Protein AF-0000000082585103 (afdb_homodimer)

Sequence (314 aa):
MAFLKKIVFGISFFTVITSFTFPCYAYEATIKQPNKIESAQPTENSTEIIYRDVITSLLVPYIQKEINNYYKEYLTESPQLSAYSIDIVSAK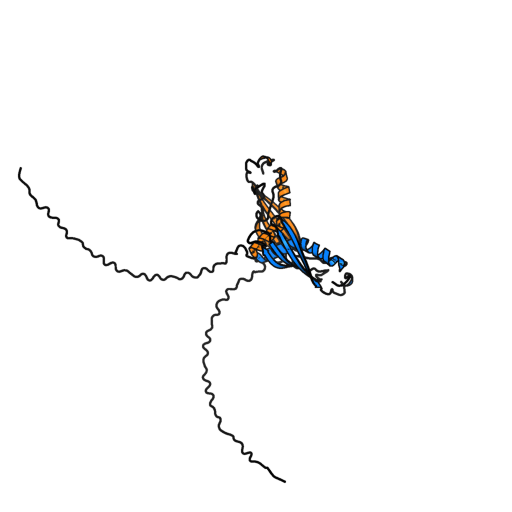RKFKTGYLIELEVIAHPYVGPHNTVGDDRMIIETGGLGSVEIKKFEHIKSYQLPWNWQHIVKKPYMAFLKKIVFGISFFTVITSFTFPCYAYEATIKQPNKIESAQPTENSTEIIYRDVITSLLVPYIQKEINNYYKEYLTESPQLSAYSIDIVSAKRKFKTGYLIELEVIAHPYVGPHNTVGDDRMIIETGGLGSVEIKKFEHIKSYQLPWNWQHIVKKPY

Nearest PDB structures (foldseek):
  6ncl-assembly1_a5  TM=4.916E-01  e=1.673E-01  Paramecium bursaria Chlorella virus 1
  5wjc-assembly1_A  TM=3.738E-01  e=1.578E-01  Schizosaccharomyces pombe 972h-
  8h2i-assembly1_bQ  TM=4.597E-01  e=7.588E-01  Paramecium bursaria Chlorella virus 1
  6s29-assembly1_A  TM=3.592E-01  e=3.361E-01  Schizosaccharomyces pombe
  1tp6-assembly1_A  TM=4.628E-01  e=1.924E+00  Pseudomonas aeruginosa PAO1

Radius of gyration: 39.57 Å; Cα contacts (8 Å, |Δi|>4): 496; chains: 2; bounding box: 90×151×91 Å

InterPro domains:
  IPR024984 Protein of unknown function DUF3888 [PF13027] (51-141)

Solvent-accessible surface area (backbone atoms only — not comparable to full-atom values): 18810 Å² total; per-residue (Å²): 136,91,68,85,81,75,85,70,85,76,80,78,76,82,80,74,75,83,76,78,75,72,78,73,77,72,77,73,71,74,69,70,66,72,77,72,72,70,71,73,67,76,54,92,75,30,68,52,53,46,39,51,46,52,43,32,9,67,41,27,60,63,51,43,54,54,48,37,66,63,38,56,76,28,27,79,58,70,58,44,65,36,21,90,36,45,44,77,74,45,76,42,59,77,47,99,64,80,43,46,31,39,32,35,35,39,36,43,34,18,44,85,98,6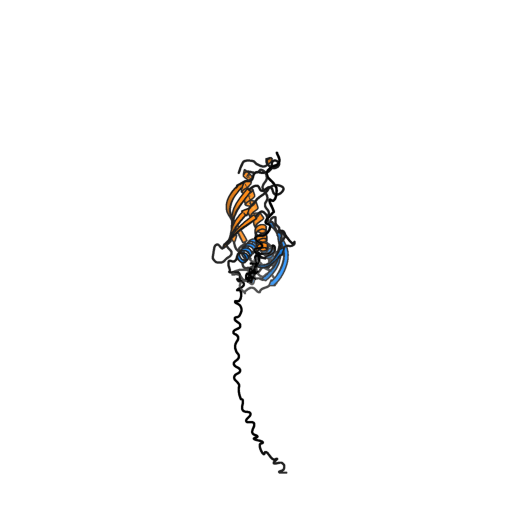6,45,48,44,32,37,34,38,36,34,36,38,37,25,35,74,34,49,75,44,79,77,42,80,41,84,72,44,64,42,84,63,58,80,95,55,47,84,37,54,70,47,91,112,136,87,73,87,84,81,86,76,84,80,86,77,77,74,83,79,77,80,78,80,75,75,80,74,78,72,78,75,75,74,70,73,66,73,77,73,74,68,72,74,68,77,55,93,74,29,68,53,55,47,38,50,48,51,42,32,9,67,41,27,61,64,51,42,53,53,49,36,66,62,40,57,75,28,27,79,57,72,58,44,67,38,20,89,37,46,43,79,75,45,77,42,58,77,47,98,65,80,44,44,29,39,30,34,34,39,35,42,33,17,44,86,97,66,45,48,45,32,38,34,37,35,34,35,38,36,26,34,73,33,50,75,41,76,77,42,79,43,83,72,44,67,42,86,63,56,81,93,54,46,83,37,54,70,47,90,113

Organism: NCBI:txid2716538

pLDDT: mean 80.25, std 28.99, range [23.66, 98.94]

Foldseek 3Di:
DPDDPDDPPDCPDDPPVPPPPPPPPPPPPVPPPPPPPPPPPQDCPHPVNVVLLVVLQVCQVVVQVVQCVVCVQWFQDGFHFHSVQKAWPDKAAPDPDFQFIKTKMWGFTADDPRHTFFIKIWIWTAHPVGDIDTPDIDTDTGDDGDPVRCVGTPDDD/DDDDDDDPDDPPDDDPPPPPPPPPPPPPPPPPPPPPPPPPPQDCDHPVNVVLLVVLQVCQVVVQVVQCVVCVQWFQDGFHFHSVQKAWPDKAAPDPDFQFIKTWMWGFTDDDPRHTFFIKIWIWTAHPVGDIDTPDIDTDTGDDGDPVRCVGTPDDD

Structure (mmCIF, N/CA/C/O backbone):
data_AF-0000000082585103-model_v1
#
loop_
_entity.id
_entity.type
_entity.pdbx_description
1 polymer 'DUF3888 domain-containing protein'
#
loop_
_atom_site.group_PDB
_atom_site.id
_atom_site.type_symbol
_atom_site.label_atom_id
_atom_site.label_alt_id
_atom_site.label_comp_id
_atom_site.label_asym_id
_atom_site.label_entity_id
_atom_site.label_seq_id
_atom_site.pdbx_PDB_ins_code
_atom_site.Cartn_x
_atom_site.Cartn_y
_atom_site.Cartn_z
_atom_site.occupancy
_atom_site.B_iso_or_equiv
_atom_site.auth_seq_id
_atom_site.auth_comp_id
_atom_site.auth_asym_id
_atom_site.auth_atom_id
_atom_site.pdbx_PDB_model_num
ATOM 1 N N . MET A 1 1 ? -62.156 -82 -18.625 1 26.3 1 MET A N 1
ATOM 2 C CA . MET A 1 1 ? -62.719 -81.438 -17.391 1 26.3 1 MET A CA 1
ATOM 3 C C . MET A 1 1 ? -63.031 -80 -17.516 1 26.3 1 MET A C 1
ATOM 5 O O . MET A 1 1 ? -62.156 -79.125 -17.547 1 26.3 1 MET A O 1
ATOM 9 N N . ALA A 1 2 ? -64.125 -79.625 -18.234 1 30.69 2 ALA A N 1
ATOM 10 C CA . ALA A 1 2 ? -64.688 -78.438 -18.922 1 30.69 2 ALA A CA 1
ATOM 11 C C . ALA A 1 2 ? -65.25 -77.438 -17.938 1 30.69 2 ALA A C 1
ATOM 13 O O . ALA A 1 2 ? -66.125 -76.688 -18.266 1 30.69 2 ALA A O 1
ATOM 14 N N . PHE A 1 3 ? -64.562 -77.438 -16.75 1 25.95 3 PHE A N 1
ATOM 15 C CA . PHE A 1 3 ? -65.188 -76.875 -15.562 1 25.95 3 PHE A CA 1
ATOM 16 C C . PHE A 1 3 ? -65.625 -75.438 -15.812 1 25.95 3 PHE A C 1
ATOM 18 O O . PHE A 1 3 ? -66.812 -75.062 -15.594 1 25.95 3 PHE A O 1
ATOM 25 N N . LEU A 1 4 ? -64.938 -74.375 -15.312 1 29.8 4 LEU A N 1
ATOM 26 C CA . LEU A 1 4 ? -65.188 -73.375 -14.32 1 29.8 4 LEU A CA 1
ATOM 27 C C . LEU A 1 4 ? -65.625 -72.062 -15 1 29.8 4 LEU A C 1
ATOM 29 O O . LEU A 1 4 ? -64.75 -71.312 -15.453 1 29.8 4 LEU A O 1
ATOM 33 N N . LYS A 1 5 ? -66.625 -71.938 -15.875 1 25.59 5 LYS A N 1
ATOM 34 C CA . LYS A 1 5 ? -66.938 -70.75 -16.672 1 25.59 5 LYS A CA 1
ATOM 35 C C . LYS A 1 5 ? -67.5 -69.625 -15.812 1 25.59 5 LYS A C 1
ATOM 37 O O . LYS A 1 5 ? -68.688 -69.688 -15.5 1 25.59 5 LYS A O 1
ATOM 42 N N . LYS A 1 6 ? -66.75 -69.375 -14.547 1 28.75 6 LYS A N 1
ATOM 43 C CA . LYS A 1 6 ? -67.375 -68.5 -13.57 1 28.75 6 LYS A CA 1
ATOM 44 C C . LYS A 1 6 ? -67.938 -67.25 -14.234 1 28.75 6 LYS A C 1
ATOM 46 O O . LYS A 1 6 ? -67.438 -66.875 -15.305 1 28.75 6 LYS A O 1
ATOM 51 N N . ILE A 1 7 ? -68.875 -66.625 -13.539 1 29.22 7 ILE A N 1
ATOM 52 C CA . ILE A 1 7 ? -70 -65.625 -13.508 1 29.22 7 ILE A CA 1
ATOM 53 C C . ILE A 1 7 ? -69.438 -64.25 -13.664 1 29.22 7 ILE A C 1
ATOM 55 O O . ILE A 1 7 ? -68.688 -63.75 -12.82 1 29.22 7 ILE A O 1
ATOM 59 N N . VAL A 1 8 ? -69.062 -63.656 -14.844 1 29.53 8 VAL A N 1
ATOM 60 C CA . VAL A 1 8 ? -68.438 -62.406 -15.273 1 29.53 8 VAL A CA 1
ATOM 61 C C . VAL A 1 8 ? -69.312 -61.219 -14.938 1 29.53 8 VAL A C 1
ATOM 63 O O . VAL A 1 8 ? -68.938 -60.062 -15.18 1 29.53 8 VAL A O 1
ATOM 66 N N . PHE A 1 9 ? -70.625 -61.531 -14.367 1 32.56 9 PHE A N 1
ATOM 67 C CA . PHE A 1 9 ? -71.5 -60.375 -14.734 1 32.56 9 PHE A CA 1
ATOM 68 C C . PHE A 1 9 ? -70.938 -59.094 -14.125 1 32.56 9 PHE A C 1
ATOM 70 O O . PHE A 1 9 ? -70.562 -59.062 -12.953 1 32.56 9 PHE A O 1
ATOM 77 N N . GLY A 1 10 ? -70.375 -58.156 -14.922 1 27.33 10 GLY A N 1
ATOM 78 C CA . GLY A 1 10 ? -69.75 -56.844 -14.953 1 27.33 10 GLY A CA 1
ATOM 79 C C . GLY A 1 10 ? -70.562 -55.781 -14.25 1 27.33 10 GLY A C 1
ATOM 80 O O . GLY A 1 10 ? -71.75 -55.625 -14.516 1 27.33 10 GLY A O 1
ATOM 81 N N . ILE A 1 11 ? -70.375 -55.438 -12.922 1 31.84 11 ILE A N 1
ATOM 82 C CA . ILE A 1 11 ? -70.75 -54.5 -11.891 1 31.84 11 ILE A CA 1
ATOM 83 C C . ILE A 1 11 ? -70.688 -53.094 -12.453 1 31.84 11 ILE A C 1
ATOM 85 O O . ILE A 1 11 ? -69.625 -52.531 -12.711 1 31.84 11 ILE A O 1
ATOM 89 N N . SER A 1 12 ? -71.5 -52.625 -13.445 1 31.31 12 SER A N 1
ATOM 90 C CA . SER A 1 12 ? -71.312 -51.312 -14.086 1 31.31 12 SER A CA 1
ATOM 91 C C . SER A 1 12 ? -71.75 -50.188 -13.148 1 31.31 12 SER A C 1
ATOM 93 O O . SER A 1 12 ? -72.625 -49.375 -13.516 1 31.31 12 SER A O 1
ATOM 95 N N . PHE A 1 13 ? -71.75 -50.406 -11.781 1 28.09 13 PHE A N 1
ATOM 96 C CA . PHE A 1 13 ? -72.5 -49.438 -11.016 1 28.09 13 PHE A CA 1
ATOM 97 C C . PHE A 1 13 ? -72.062 -48.031 -11.375 1 28.09 13 PHE A C 1
ATOM 99 O O . PHE A 1 13 ? -70.938 -47.812 -11.852 1 28.09 13 PHE A O 1
ATOM 106 N N . PHE A 1 14 ? -72.938 -46.938 -10.914 1 31.28 14 PHE A N 1
ATOM 107 C CA . PHE A 1 14 ? -73.625 -45.625 -11.055 1 31.28 14 PHE A CA 1
ATOM 108 C C . PHE A 1 14 ? -72.688 -44.5 -10.531 1 31.28 14 PHE A C 1
ATOM 110 O O . PHE A 1 14 ? -73 -43.875 -9.523 1 31.28 14 PHE A O 1
ATOM 117 N N . THR A 1 15 ? -71.375 -44.562 -10.562 1 29.97 15 THR A N 1
ATOM 118 C CA . THR A 1 15 ? -70.688 -43.594 -9.727 1 29.97 15 THR A CA 1
ATOM 119 C C . THR A 1 15 ? -70.875 -42.188 -10.289 1 29.97 15 THR A C 1
ATOM 121 O O . THR A 1 15 ? -70.25 -41.781 -11.266 1 29.97 15 THR A O 1
ATOM 124 N N . VAL A 1 16 ? -72.062 -41.656 -10.641 1 30.53 16 VAL A N 1
ATOM 125 C CA . VAL A 1 16 ? -72.188 -40.312 -11.219 1 30.53 16 VAL A CA 1
ATOM 126 C C . VAL A 1 16 ? -71.75 -39.281 -10.219 1 30.53 16 VAL A C 1
ATOM 128 O O . VAL A 1 16 ? -72.438 -38.969 -9.25 1 30.53 16 VAL A O 1
ATOM 131 N N . ILE A 1 17 ? -70.625 -39.375 -9.5 1 33.94 17 ILE A N 1
ATOM 132 C CA . ILE A 1 17 ? -70.312 -38.375 -8.523 1 33.94 17 ILE A CA 1
ATOM 133 C C . ILE A 1 17 ? -70.125 -37.031 -9.227 1 33.94 17 ILE A C 1
ATOM 135 O O . ILE A 1 17 ? -69.312 -36.875 -10.141 1 33.94 17 ILE A O 1
ATOM 139 N N . THR A 1 18 ? -71.25 -36.188 -9.383 1 27.55 18 THR A N 1
ATOM 140 C CA . THR A 1 18 ? -71.375 -34.812 -9.859 1 27.55 18 THR A CA 1
ATOM 141 C C . THR A 1 18 ? -70.312 -33.906 -9.18 1 27.55 18 THR A C 1
ATOM 143 O O . THR A 1 18 ? -70.188 -33.938 -7.957 1 27.55 18 THR A O 1
ATOM 146 N N . SER A 1 19 ? -69.125 -33.656 -9.781 1 31.59 19 SER A N 1
ATOM 147 C CA . SER A 1 19 ? -68 -32.781 -9.547 1 31.59 19 SER A CA 1
ATOM 148 C C . SER A 1 19 ? -68.438 -31.328 -9.414 1 31.59 19 SER A C 1
ATOM 150 O O . SER A 1 19 ? -68.812 -30.688 -10.398 1 31.59 19 SER A O 1
ATOM 152 N N . PHE A 1 20 ? -69.375 -30.953 -8.5 1 33.34 20 PHE A N 1
ATOM 153 C CA . PHE A 1 20 ? -69.625 -29.516 -8.359 1 33.34 20 PHE A CA 1
ATOM 154 C C . PHE A 1 20 ? -68.312 -28.766 -8.055 1 33.34 20 PHE A C 1
ATOM 156 O O . PHE A 1 20 ? -67.688 -28.984 -7.008 1 33.34 20 PHE A O 1
ATOM 163 N N . THR A 1 21 ? -67.5 -28.453 -9.039 1 33.69 21 THR A N 1
ATOM 164 C CA . THR A 1 21 ? -66.312 -27.625 -8.961 1 33.69 21 THR A CA 1
ATOM 165 C C . THR A 1 21 ? -66.625 -26.203 -8.508 1 33.69 21 THR A C 1
ATOM 167 O O . THR A 1 21 ? -67.375 -25.5 -9.172 1 33.69 21 THR A O 1
ATOM 170 N N . PHE A 1 22 ? -67.062 -26 -7.242 1 37.06 22 PHE A N 1
ATOM 171 C CA . PHE A 1 22 ? -67.125 -24.609 -6.805 1 37.06 22 PHE A CA 1
ATOM 172 C C . PHE A 1 22 ? -65.812 -23.875 -7.078 1 37.06 22 PHE A C 1
ATOM 174 O O . PHE A 1 22 ? -64.75 -24.375 -6.762 1 37.06 22 PHE A O 1
ATOM 181 N N . PRO A 1 23 ? -65.812 -22.984 -8.094 1 37.72 23 PRO A N 1
ATOM 182 C CA . PRO A 1 23 ? -64.625 -22.156 -8.336 1 37.72 23 PRO A CA 1
ATOM 183 C C . PRO A 1 23 ? -64.25 -21.312 -7.117 1 37.72 23 PRO A C 1
ATOM 185 O O . PRO A 1 23 ? -65.125 -20.625 -6.547 1 37.72 23 PRO A O 1
ATOM 188 N N . CYS A 1 24 ? -63.531 -21.859 -6.191 1 35.16 24 CYS A N 1
ATOM 189 C CA . CYS A 1 24 ? -62.938 -21.031 -5.148 1 35.16 24 CYS A CA 1
ATOM 190 C C . CYS A 1 24 ? -62.156 -19.859 -5.754 1 35.16 24 CYS A C 1
ATOM 192 O O . CYS A 1 24 ? -61.281 -20.047 -6.578 1 35.16 24 CYS A O 1
ATOM 194 N N . TYR A 1 25 ? -62.875 -18.781 -5.996 1 32.09 25 TYR A N 1
ATOM 195 C CA . TYR A 1 25 ? -62.188 -17.547 -6.363 1 32.09 25 TYR A CA 1
ATOM 196 C C . TYR A 1 25 ? -61.062 -17.234 -5.387 1 32.09 25 TYR A C 1
ATOM 198 O O . TYR A 1 25 ? -61.312 -17.109 -4.18 1 32.09 25 TYR A O 1
ATOM 206 N N . ALA A 1 26 ? -59.938 -17.891 -5.566 1 32.28 26 ALA A N 1
ATOM 207 C CA . ALA A 1 26 ? -58.688 -17.5 -4.871 1 32.28 26 ALA A CA 1
ATOM 208 C C . ALA A 1 26 ? -58.438 -16 -5 1 32.28 26 ALA A C 1
ATOM 210 O O . ALA A 1 26 ? -58.406 -15.461 -6.109 1 32.28 26 ALA A O 1
ATOM 211 N N . TYR A 1 27 ? -59.062 -15.141 -4.137 1 29.67 27 TYR A N 1
ATOM 212 C CA . TYR A 1 27 ? -58.625 -13.758 -4.016 1 29.67 27 TYR A CA 1
ATOM 213 C C . TYR A 1 27 ? -57.094 -13.695 -3.939 1 29.67 27 TYR A C 1
ATOM 215 O O . TYR A 1 27 ? -56.469 -14.328 -3.07 1 29.67 27 TYR A O 1
ATOM 223 N N . GLU A 1 28 ? -56.375 -13.766 -5.074 1 29.31 28 GLU A N 1
ATOM 224 C CA . GLU A 1 28 ? -54.969 -13.438 -5.105 1 29.31 28 GLU A CA 1
ATOM 225 C C . GLU A 1 28 ? -54.688 -12.102 -4.41 1 29.31 28 GLU A C 1
ATOM 227 O O . GLU A 1 28 ? -55.188 -11.062 -4.84 1 29.31 28 GLU A O 1
ATOM 232 N N . ALA A 1 29 ? -54.688 -12.047 -3.084 1 31.89 29 ALA A N 1
ATOM 233 C CA . ALA A 1 29 ? -54.062 -10.906 -2.439 1 31.89 29 ALA A CA 1
ATOM 234 C C . ALA A 1 29 ? -52.688 -10.641 -3.045 1 31.89 29 ALA A C 1
ATOM 236 O O . ALA A 1 29 ? -51.812 -11.508 -3.027 1 31.89 29 ALA A O 1
ATOM 237 N N . THR A 1 30 ? -52.719 -9.977 -4.156 1 32.31 30 THR A N 1
ATOM 238 C CA . THR A 1 30 ? -51.438 -9.469 -4.629 1 32.31 30 THR A CA 1
ATOM 239 C C . THR A 1 30 ? -50.625 -8.883 -3.473 1 32.31 30 THR A C 1
ATOM 241 O O . THR A 1 30 ? -51.031 -7.891 -2.867 1 32.31 30 THR A O 1
ATOM 244 N N . ILE A 1 31 ? -50.156 -9.789 -2.609 1 30.75 31 ILE A N 1
ATOM 245 C CA . ILE A 1 31 ? -49.156 -9.258 -1.692 1 30.75 31 ILE A CA 1
ATOM 246 C C . ILE A 1 31 ? -48.188 -8.328 -2.445 1 30.75 31 ILE A C 1
ATOM 248 O O . ILE A 1 31 ? -47.531 -8.75 -3.402 1 30.75 31 ILE A O 1
ATOM 252 N N . LYS A 1 32 ? -48.656 -7.098 -2.625 1 32.28 32 LYS A N 1
ATOM 253 C CA . LYS A 1 32 ? -47.625 -6.141 -3.021 1 32.28 32 LYS A CA 1
ATOM 254 C C . LYS A 1 32 ? -46.312 -6.438 -2.322 1 32.28 32 LYS A C 1
ATOM 256 O O . LYS A 1 32 ? -46.25 -6.508 -1.094 1 32.28 32 LYS A O 1
ATOM 261 N N . GLN A 1 33 ? -45.531 -7.359 -2.891 1 32.94 33 GLN A N 1
ATOM 262 C CA . GLN A 1 33 ? -44.156 -7.508 -2.373 1 32.94 33 GLN A CA 1
ATOM 263 C C . GLN A 1 33 ? -43.594 -6.156 -1.947 1 32.94 33 GLN A C 1
ATOM 265 O O . GLN A 1 33 ? -43.781 -5.152 -2.639 1 32.94 33 GLN A O 1
ATOM 270 N N . PRO A 1 34 ? -43.469 -5.949 -0.634 1 33.84 34 PRO A N 1
ATOM 271 C CA . PRO A 1 34 ? -42.781 -4.688 -0.329 1 33.84 34 PRO A CA 1
ATOM 272 C C . PRO A 1 34 ? -41.688 -4.367 -1.318 1 33.84 34 PRO A C 1
ATOM 274 O O . PRO A 1 34 ? -41.125 -5.273 -1.932 1 33.84 34 PRO A O 1
ATOM 277 N N . ASN A 1 35 ? -41.688 -3.201 -1.969 1 36.12 35 ASN A N 1
ATOM 278 C CA . ASN A 1 35 ? -40.531 -2.709 -2.717 1 36.12 35 ASN A CA 1
ATOM 279 C C . ASN A 1 35 ? -39.219 -3.227 -2.133 1 36.12 35 ASN A C 1
ATOM 281 O O . ASN A 1 35 ? -38.969 -3.076 -0.937 1 36.12 35 ASN A O 1
A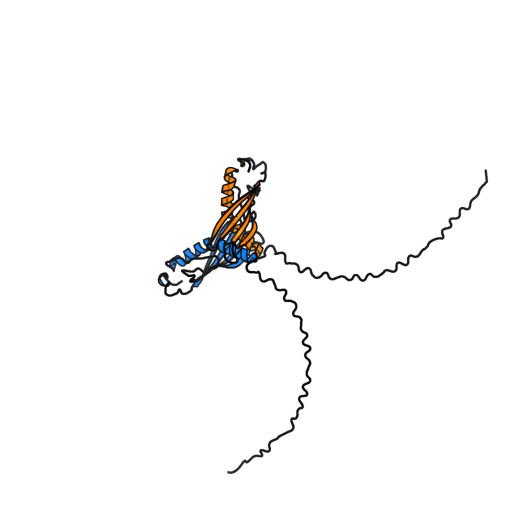TOM 285 N N . LYS A 1 36 ? -38.688 -4.398 -2.645 1 33.84 36 LYS A N 1
ATOM 286 C CA . LYS A 1 36 ? -37.312 -4.723 -2.391 1 33.84 36 LYS A CA 1
ATOM 287 C C . LYS A 1 36 ? -36.469 -3.461 -2.123 1 33.84 36 LYS A C 1
ATOM 289 O O . LYS A 1 36 ? -36.375 -2.586 -2.984 1 33.84 36 LYS A O 1
ATOM 294 N N . ILE A 1 37 ? -36.5 -2.881 -1.066 1 35.47 37 ILE A N 1
ATOM 295 C CA . ILE A 1 37 ? -35.438 -1.958 -0.751 1 35.47 37 ILE A CA 1
ATOM 296 C C . ILE A 1 37 ? -34.156 -2.41 -1.448 1 35.47 37 ILE A C 1
ATOM 298 O O . ILE A 1 37 ? -33.625 -3.48 -1.148 1 35.47 37 ILE A O 1
ATOM 302 N N . GLU A 1 38 ? -33.969 -2.32 -2.791 1 35.72 38 GLU A N 1
ATOM 303 C CA . GLU A 1 38 ? -32.719 -2.482 -3.541 1 35.72 38 GLU A CA 1
ATOM 304 C C . GLU A 1 38 ? -31.5 -2.186 -2.664 1 35.72 38 GLU A C 1
ATOM 306 O O . GLU A 1 38 ? -31.297 -1.044 -2.248 1 35.72 38 GLU A O 1
ATOM 311 N N . SER A 1 39 ? -31.266 -2.965 -1.692 1 38.34 39 SER A N 1
ATOM 312 C CA . SER A 1 39 ? -29.922 -2.811 -1.178 1 38.34 39 SER A CA 1
ATOM 313 C C . SER A 1 39 ? -28.953 -2.389 -2.281 1 38.34 39 SER A C 1
ATOM 315 O O . SER A 1 39 ? -28.844 -3.061 -3.309 1 38.34 39 SER A O 1
ATOM 317 N N . ALA A 1 40 ? -28.734 -1.196 -2.537 1 41.38 40 ALA A N 1
ATOM 318 C CA . ALA A 1 40 ? -27.875 -0.596 -3.555 1 41.38 40 ALA A CA 1
ATOM 319 C C . ALA A 1 40 ? -26.625 -1.442 -3.789 1 41.38 40 ALA A C 1
ATOM 321 O O . ALA A 1 40 ? -25.781 -1.573 -2.898 1 41.38 40 ALA A O 1
ATOM 322 N N . GLN A 1 41 ? -26.672 -2.627 -4.422 1 50.19 41 GLN A N 1
ATOM 323 C CA . GLN A 1 41 ? -25.453 -3.277 -4.875 1 50.19 41 GLN A CA 1
ATOM 324 C C . GLN A 1 41 ? -24.391 -2.248 -5.254 1 50.19 41 GLN A C 1
ATOM 326 O O . GLN A 1 41 ? -24.672 -1.271 -5.945 1 50.19 41 GLN A O 1
ATOM 331 N N . PRO A 1 42 ? -23.344 -2.205 -4.527 1 55.66 42 PRO A N 1
ATOM 332 C CA . PRO A 1 42 ? -22.375 -1.17 -4.871 1 55.66 42 PRO A CA 1
ATOM 333 C C . PRO A 1 42 ? -22.062 -1.123 -6.367 1 55.66 42 PRO A C 1
ATOM 335 O O . PRO A 1 42 ? -21.938 -2.17 -7.008 1 55.66 42 PRO A O 1
ATOM 338 N N . THR A 1 43 ? -22.422 -0.155 -7.152 1 71.94 43 THR A N 1
ATOM 339 C CA . THR A 1 43 ? -22.016 0.144 -8.523 1 71.94 43 THR A CA 1
ATOM 340 C C . THR A 1 43 ? -20.5 0.04 -8.688 1 71.94 43 THR A C 1
ATOM 342 O O . THR A 1 43 ? -19.766 0.092 -7.707 1 71.94 43 THR A O 1
ATOM 345 N N . GLU A 1 44 ? -19.969 -0.446 -9.789 1 75.25 44 GLU A N 1
ATOM 346 C CA . GLU A 1 44 ? -18.562 -0.636 -10.141 1 75.25 44 GLU A CA 1
ATOM 347 C C . GLU A 1 44 ? -17.734 0.568 -9.727 1 75.25 44 GLU A C 1
ATOM 349 O O . GLU A 1 44 ? -16.5 0.462 -9.586 1 75.25 44 GLU A O 1
ATOM 354 N N . ASN A 1 45 ? -18.328 1.549 -9.32 1 85.25 45 ASN A N 1
ATOM 355 C CA . ASN A 1 45 ? -17.531 2.715 -8.953 1 85.25 45 ASN A CA 1
ATOM 356 C C . ASN A 1 45 ? -17.922 3.256 -7.582 1 85.25 45 ASN A C 1
ATOM 358 O O . ASN A 1 45 ? -17.781 4.449 -7.32 1 85.25 45 ASN A O 1
ATOM 362 N N . SER A 1 46 ? -18.422 2.326 -6.773 1 93.12 46 SER A N 1
ATOM 363 C CA . SER A 1 46 ? -18.594 2.711 -5.379 1 93.12 46 SER A CA 1
ATOM 364 C C . SER A 1 46 ? -17.25 2.967 -4.707 1 93.12 46 SER A C 1
ATOM 366 O O . SER A 1 46 ? -16.219 2.482 -5.176 1 93.12 46 SER A O 1
ATOM 368 N N . THR A 1 47 ? -17.203 3.721 -3.664 1 95.56 47 THR A N 1
ATOM 369 C CA . THR A 1 47 ? -15.977 4.043 -2.941 1 95.56 47 THR A CA 1
ATOM 370 C C . THR A 1 47 ? -15.305 2.773 -2.418 1 95.56 47 THR A C 1
ATOM 372 O O . THR A 1 47 ? -14.086 2.627 -2.51 1 95.56 47 THR A O 1
ATOM 375 N N . GLU A 1 48 ? -16.094 1.876 -1.9 1 96.5 48 GLU A N 1
ATOM 376 C CA . GLU A 1 48 ? -15.555 0.63 -1.361 1 96.5 48 GLU A CA 1
ATOM 377 C C . GLU A 1 48 ? -14.828 -0.17 -2.438 1 96.5 48 GLU A C 1
ATOM 379 O O . GLU A 1 48 ? -13.727 -0.682 -2.201 1 96.5 48 GLU A O 1
ATOM 384 N N . ILE A 1 49 ? -15.43 -0.301 -3.592 1 97.25 49 ILE A N 1
ATOM 385 C CA . ILE A 1 49 ? -14.836 -1.064 -4.684 1 97.25 49 ILE A CA 1
ATOM 386 C C . ILE A 1 49 ? -13.57 -0.366 -5.168 1 97.25 49 ILE A C 1
ATOM 388 O O . ILE A 1 49 ? -12.555 -1.019 -5.434 1 97.25 49 ILE A O 1
ATOM 392 N N . ILE A 1 50 ? -13.641 0.93 -5.281 1 98.31 50 ILE A N 1
ATOM 393 C CA . ILE A 1 50 ? -12.461 1.682 -5.688 1 98.31 50 ILE A CA 1
ATOM 394 C C . ILE A 1 50 ? -11.352 1.492 -4.656 1 98.31 50 ILE A C 1
ATOM 396 O O . ILE A 1 50 ? -10.195 1.248 -5.016 1 98.31 50 ILE A O 1
ATOM 400 N N . TYR A 1 51 ? -11.664 1.559 -3.383 1 98.62 51 TYR A N 1
ATOM 401 C CA . TYR A 1 51 ? -10.672 1.358 -2.336 1 98.62 51 TYR A CA 1
ATOM 402 C C . TYR A 1 51 ? -10.086 -0.047 -2.4 1 98.62 51 TYR A C 1
ATOM 404 O O . TYR A 1 51 ? -8.883 -0.233 -2.215 1 98.62 51 TYR A O 1
ATOM 412 N N . ARG A 1 52 ? -10.875 -1.007 -2.641 1 98.62 52 ARG A N 1
ATOM 413 C CA . ARG A 1 52 ? -10.398 -2.375 -2.801 1 98.62 52 ARG A CA 1
ATOM 414 C C . ARG A 1 52 ? -9.367 -2.467 -3.918 1 98.62 52 ARG A C 1
ATOM 416 O O . ARG A 1 52 ? -8.312 -3.092 -3.75 1 98.62 52 ARG A O 1
ATOM 423 N N . ASP A 1 53 ? -9.711 -1.84 -5.012 1 98.81 53 ASP A N 1
ATOM 424 C CA . ASP A 1 53 ? -8.836 -1.909 -6.176 1 98.81 53 ASP A CA 1
ATOM 425 C C . ASP A 1 53 ? -7.535 -1.141 -5.938 1 98.81 53 ASP A C 1
ATOM 427 O O . ASP A 1 53 ? -6.477 -1.527 -6.438 1 98.81 53 ASP A O 1
ATOM 431 N N . VAL A 1 54 ? -7.555 -0.035 -5.184 1 98.94 54 VAL A N 1
ATOM 432 C CA . VAL A 1 54 ? -6.344 0.674 -4.785 1 98.94 54 VAL A CA 1
ATOM 433 C C . VAL A 1 54 ? -5.477 -0.232 -3.912 1 98.94 54 VAL A C 1
ATOM 435 O O . VAL A 1 54 ? -4.266 -0.339 -4.125 1 98.94 54 VAL A O 1
ATOM 438 N N . ILE A 1 55 ? -6.105 -0.945 -2.961 1 98.94 55 ILE A N 1
ATOM 439 C CA . ILE A 1 55 ? -5.371 -1.808 -2.041 1 98.94 55 ILE A CA 1
ATOM 440 C C . ILE A 1 55 ? -4.676 -2.918 -2.822 1 98.94 55 ILE A C 1
ATOM 442 O O . ILE A 1 55 ? -3.482 -3.168 -2.631 1 98.94 55 ILE A O 1
ATOM 446 N N . THR A 1 56 ? -5.395 -3.594 -3.717 1 98.94 56 THR A N 1
ATOM 447 C CA . THR A 1 56 ? -4.777 -4.688 -4.457 1 98.94 56 THR A CA 1
ATOM 448 C C . THR A 1 56 ? -3.629 -4.172 -5.32 1 98.94 56 THR A C 1
ATOM 450 O O . THR A 1 56 ? -2.594 -4.832 -5.445 1 98.94 56 THR A O 1
ATOM 453 N N . SER A 1 57 ? -3.773 -2.971 -5.895 1 98.94 57 SER A N 1
ATOM 454 C CA . SER A 1 57 ? -2.684 -2.379 -6.664 1 98.94 57 SER A CA 1
ATOM 455 C C . SER A 1 57 ? -1.453 -2.15 -5.793 1 98.94 57 SER A C 1
ATOM 457 O O . SER A 1 57 ? -0.333 -2.471 -6.195 1 98.94 57 SER A O 1
ATOM 459 N N . LEU A 1 58 ? -1.689 -1.648 -4.605 1 98.94 58 LEU A N 1
ATOM 460 C CA . LEU A 1 58 ? -0.589 -1.297 -3.715 1 98.94 58 LEU A CA 1
ATOM 461 C C . LEU A 1 58 ? 0.075 -2.549 -3.152 1 98.94 58 LEU A C 1
ATOM 463 O O . LEU A 1 58 ? 1.25 -2.52 -2.779 1 98.94 58 LEU A O 1
ATOM 467 N N . LEU A 1 59 ? -0.608 -3.666 -3.115 1 98.94 59 LEU A N 1
ATOM 468 C CA . LEU A 1 59 ? -0.097 -4.902 -2.529 1 98.94 59 LEU A CA 1
ATOM 469 C C . LEU A 1 59 ? 0.711 -5.691 -3.551 1 98.94 59 LEU A C 1
ATOM 471 O O . LEU A 1 59 ? 1.453 -6.609 -3.188 1 98.94 59 LEU A O 1
ATOM 475 N N . VAL A 1 60 ? 0.627 -5.383 -4.836 1 98.94 60 VAL A N 1
ATOM 476 C CA . VAL A 1 60 ? 1.211 -6.172 -5.918 1 98.94 60 VAL A CA 1
ATOM 477 C C . VAL A 1 60 ? 2.695 -6.398 -5.645 1 98.94 60 VAL A C 1
ATOM 479 O O . VAL A 1 60 ? 3.17 -7.539 -5.676 1 98.94 60 VAL A O 1
ATOM 482 N N . PRO A 1 61 ? 3.457 -5.352 -5.297 1 98.75 61 PRO A N 1
ATOM 483 C CA . PRO A 1 61 ? 4.891 -5.609 -5.152 1 98.75 61 PRO A CA 1
ATOM 484 C C . PRO A 1 61 ? 5.203 -6.539 -3.98 1 98.75 61 PRO A C 1
ATOM 486 O O . PRO A 1 61 ? 6.156 -7.32 -4.043 1 98.75 61 PRO A O 1
ATOM 489 N N . TYR A 1 62 ? 4.469 -6.477 -2.975 1 98.88 62 TYR A N 1
ATOM 490 C CA . TYR A 1 62 ? 4.711 -7.316 -1.805 1 98.88 62 TYR A CA 1
ATOM 491 C C . TYR A 1 62 ? 4.344 -8.766 -2.088 1 98.88 62 TYR A C 1
ATOM 493 O O . TYR A 1 62 ? 5.086 -9.68 -1.727 1 98.88 62 TYR A O 1
ATOM 501 N N . ILE A 1 63 ? 3.275 -8.953 -2.713 1 98.94 63 ILE A N 1
ATOM 502 C CA . ILE A 1 63 ? 2.812 -10.297 -3.021 1 98.94 63 ILE A CA 1
ATOM 503 C C . ILE A 1 63 ? 3.699 -10.914 -4.105 1 98.94 63 ILE A C 1
ATOM 505 O O . ILE A 1 63 ? 4.008 -12.109 -4.055 1 98.94 63 ILE A O 1
ATOM 509 N N . GLN A 1 64 ? 4.086 -10.086 -5.105 1 98.88 64 GLN A N 1
ATOM 510 C CA . GLN A 1 64 ? 4.957 -10.57 -6.172 1 98.88 64 GLN A CA 1
ATOM 511 C C . GLN A 1 64 ? 6.234 -11.188 -5.605 1 98.88 64 GLN A C 1
ATOM 513 O O . GLN A 1 64 ? 6.711 -12.211 -6.098 1 98.88 64 GLN A O 1
ATOM 518 N N . LYS A 1 65 ? 6.809 -10.539 -4.629 1 98.69 65 LYS A N 1
ATOM 519 C CA . LYS A 1 65 ? 8.023 -11.055 -4.008 1 98.69 65 LYS A CA 1
ATOM 520 C C . LYS A 1 65 ? 7.805 -12.461 -3.455 1 98.69 65 LYS A C 1
ATOM 522 O O . LYS A 1 65 ? 8.664 -13.336 -3.611 1 98.69 65 LYS A O 1
ATOM 527 N N . GLU A 1 66 ? 6.68 -12.758 -2.787 1 98.69 66 GLU A N 1
ATOM 528 C CA . GLU A 1 66 ? 6.363 -14.07 -2.234 1 98.69 66 GLU A CA 1
ATOM 529 C C . GLU A 1 66 ? 6.145 -15.102 -3.344 1 98.69 66 GLU A C 1
ATOM 531 O O . GLU A 1 66 ? 6.555 -16.25 -3.217 1 98.69 66 GLU A O 1
ATOM 536 N N . ILE A 1 67 ? 5.508 -14.633 -4.367 1 98.81 67 ILE A N 1
ATOM 537 C CA . ILE A 1 67 ? 5.254 -15.484 -5.52 1 98.81 67 ILE A CA 1
ATOM 538 C C . ILE A 1 67 ? 6.582 -15.922 -6.141 1 98.81 67 ILE A C 1
ATOM 540 O O . ILE A 1 67 ? 6.773 -17.094 -6.449 1 98.81 67 ILE A O 1
ATOM 544 N N . ASN A 1 68 ? 7.422 -15 -6.371 1 98.69 68 ASN A N 1
ATOM 545 C CA . ASN A 1 68 ? 8.742 -15.328 -6.898 1 98.69 68 ASN A CA 1
ATOM 546 C C . ASN A 1 68 ? 9.453 -16.375 -6.035 1 98.69 68 ASN A C 1
ATOM 548 O O . ASN A 1 68 ? 10.008 -17.344 -6.555 1 98.69 68 ASN A O 1
ATOM 552 N N . ASN A 1 69 ? 9.477 -16.125 -4.758 1 98.5 69 ASN A N 1
ATOM 553 C CA . ASN A 1 69 ? 10.18 -16.984 -3.816 1 98.5 69 ASN A CA 1
ATOM 554 C C . ASN A 1 69 ? 9.633 -18.406 -3.855 1 98.5 69 ASN A C 1
ATOM 556 O O . ASN A 1 69 ? 10.391 -19.375 -3.771 1 98.5 69 ASN A O 1
ATOM 560 N N . TYR A 1 70 ? 8.352 -18.562 -3.928 1 98.69 70 TYR A N 1
ATOM 561 C CA . TYR A 1 70 ? 7.727 -19.875 -3.891 1 98.69 70 TYR A CA 1
ATOM 562 C C . TYR A 1 70 ? 7.969 -20.625 -5.191 1 98.69 70 TYR A C 1
ATOM 564 O O . TYR A 1 70 ? 8.391 -21.781 -5.176 1 98.69 70 TYR A O 1
ATOM 572 N N . TYR A 1 71 ? 7.809 -19.969 -6.297 1 98.62 71 TYR A N 1
ATOM 573 C CA . TYR A 1 71 ? 7.703 -20.688 -7.562 1 98.62 71 TYR A CA 1
ATOM 574 C C . TYR A 1 71 ? 9.078 -20.891 -8.188 1 98.62 71 TYR A C 1
ATOM 576 O O . TYR A 1 71 ? 9.227 -21.672 -9.133 1 98.62 71 TYR A O 1
ATOM 584 N N . LYS A 1 72 ? 10.039 -20.203 -7.668 1 98.5 72 LYS A N 1
ATOM 585 C CA . LYS A 1 72 ? 11.375 -20.312 -8.234 1 98.5 72 LYS A CA 1
ATOM 586 C C . LYS A 1 72 ? 11.859 -21.766 -8.242 1 98.5 72 LYS A C 1
ATOM 588 O O . LYS A 1 72 ? 12.672 -22.141 -9.086 1 98.5 72 LYS A O 1
ATOM 593 N N . GLU A 1 73 ? 11.359 -22.578 -7.391 1 97.81 73 GLU A N 1
ATOM 594 C CA . GLU A 1 73 ? 11.758 -23.984 -7.312 1 97.81 73 GLU A CA 1
ATOM 595 C C . GLU A 1 73 ? 10.992 -24.828 -8.328 1 97.81 73 GLU A C 1
ATOM 597 O O . GLU A 1 73 ? 11.422 -25.938 -8.664 1 97.81 73 GLU A O 1
ATOM 602 N N . TYR A 1 74 ? 9.969 -24.312 -8.82 1 98.44 74 TYR A N 1
ATOM 603 C CA . TYR A 1 74 ? 9.039 -25.156 -9.562 1 98.44 74 TYR A CA 1
ATOM 604 C C . TYR A 1 74 ? 8.969 -24.719 -11.023 1 98.44 74 TYR A C 1
ATOM 606 O O . TYR A 1 74 ? 8.609 -25.516 -11.898 1 98.44 74 TYR A O 1
ATOM 614 N N . LEU A 1 75 ? 9.242 -23.438 -11.297 1 98.69 75 LEU A N 1
ATOM 615 C CA . LEU A 1 75 ? 9.164 -22.875 -12.633 1 98.69 75 LEU A CA 1
ATOM 616 C C . LEU A 1 75 ? 10.461 -22.156 -13.008 1 98.69 75 LEU A C 1
ATOM 618 O O . LEU A 1 75 ? 11.109 -21.562 -12.148 1 98.69 75 LEU A O 1
ATOM 622 N N . THR A 1 76 ? 10.844 -22.219 -14.266 1 98.44 76 THR A N 1
ATOM 623 C CA . THR A 1 76 ? 12.055 -21.547 -14.727 1 98.44 76 THR A CA 1
ATOM 624 C C . THR A 1 76 ? 11.789 -20.062 -14.953 1 98.44 76 THR A C 1
ATOM 626 O O . THR A 1 76 ? 12.734 -19.266 -15.039 1 98.44 76 THR A O 1
ATOM 629 N N . GLU A 1 77 ? 10.492 -19.719 -15.117 1 97.81 77 GLU A N 1
ATOM 630 C CA . GLU A 1 77 ? 10.039 -18.328 -15.234 1 97.81 77 GLU A CA 1
ATOM 631 C C . GLU A 1 77 ? 9.117 -17.953 -14.078 1 97.81 77 GLU A C 1
ATOM 633 O O . GLU A 1 77 ? 8.211 -18.703 -13.727 1 97.81 77 GLU A O 1
ATOM 638 N N . SER A 1 78 ? 9.391 -16.828 -13.508 1 98.06 78 SER A N 1
ATOM 639 C CA . SER A 1 78 ? 8.547 -16.375 -12.406 1 98.06 78 SER A CA 1
ATOM 640 C C . SER A 1 78 ? 7.16 -15.984 -12.906 1 98.06 78 SER A C 1
ATOM 642 O O . SER A 1 78 ? 7.035 -15.211 -13.859 1 98.06 78 SER A O 1
ATOM 644 N N . PRO A 1 79 ? 6.125 -16.5 -12.273 1 98.75 79 PRO A N 1
ATOM 645 C CA . PRO A 1 79 ? 4.797 -15.977 -12.617 1 98.75 79 PRO A CA 1
ATOM 646 C C . PRO A 1 79 ? 4.637 -14.5 -12.273 1 98.75 79 PRO A C 1
ATOM 648 O O . PRO A 1 79 ? 5.312 -13.992 -11.375 1 98.75 79 PRO A O 1
ATOM 651 N N . GLN A 1 80 ? 3.736 -13.875 -12.961 1 98.5 80 GLN A N 1
ATOM 652 C CA . GLN A 1 80 ? 3.451 -12.461 -12.734 1 98.5 80 GLN A CA 1
ATOM 653 C C . GLN A 1 80 ? 2.135 -12.281 -11.984 1 98.5 80 GLN A C 1
ATOM 655 O O . GLN A 1 80 ? 1.341 -13.211 -11.875 1 98.5 80 GLN A O 1
ATOM 660 N N . LEU A 1 81 ? 2.07 -11.109 -11.469 1 98.25 81 LEU A N 1
ATOM 661 C CA . LEU A 1 81 ? 0.89 -10.719 -10.703 1 98.25 81 LEU A CA 1
ATOM 662 C C . LEU A 1 81 ? 0.426 -9.32 -11.102 1 98.25 81 LEU A C 1
ATOM 664 O O . LEU A 1 81 ? 1.237 -8.484 -11.5 1 98.25 81 LEU A O 1
ATOM 668 N N . SER A 1 82 ? -0.928 -9.078 -11.062 1 98.56 82 SER A N 1
ATOM 669 C CA . SER A 1 82 ? -1.526 -7.754 -11.133 1 98.56 82 SER A CA 1
ATOM 670 C C . SER A 1 82 ? -2.666 -7.602 -10.133 1 98.56 82 SER A C 1
ATOM 672 O O . SER A 1 82 ? -3.084 -8.578 -9.508 1 98.56 82 SER A O 1
ATOM 674 N N . ALA A 1 83 ? -3.174 -6.441 -9.984 1 98.81 83 ALA A N 1
ATOM 675 C CA . ALA A 1 83 ? -4.25 -6.156 -9.039 1 98.81 83 ALA A CA 1
ATOM 676 C C . ALA A 1 83 ? -5.469 -7.031 -9.312 1 98.81 83 ALA A C 1
ATOM 678 O O . ALA A 1 83 ? -6.129 -7.496 -8.383 1 98.81 83 ALA A O 1
ATOM 679 N N . TYR A 1 84 ? -5.73 -7.254 -10.602 1 97.75 84 TYR A N 1
ATOM 680 C CA . TYR A 1 84 ? -6.938 -7.992 -10.953 1 97.75 84 TYR A CA 1
ATOM 681 C C . TYR A 1 84 ? -6.805 -9.461 -10.57 1 97.75 84 TYR A C 1
ATOM 683 O O . TYR A 1 84 ? -7.805 -10.188 -10.5 1 97.75 84 TYR A O 1
ATOM 691 N N . SER A 1 85 ? -5.594 -9.914 -10.297 1 98.56 85 SER A N 1
ATOM 692 C CA . SER A 1 85 ? -5.355 -11.312 -9.953 1 98.56 85 SER A CA 1
ATOM 693 C C . SER A 1 85 ? -5.293 -11.508 -8.438 1 98.56 85 SER A C 1
ATOM 695 O O . SER A 1 85 ? -4.766 -12.516 -7.957 1 98.56 85 SER A O 1
ATOM 697 N N . ILE A 1 86 ? -5.699 -10.555 -7.688 1 98.94 86 ILE A N 1
ATOM 698 C CA . ILE A 1 86 ? -5.676 -10.609 -6.23 1 98.94 86 ILE A CA 1
ATOM 699 C C . ILE A 1 86 ? -7.094 -10.438 -5.688 1 98.94 86 ILE A C 1
ATOM 701 O O . ILE A 1 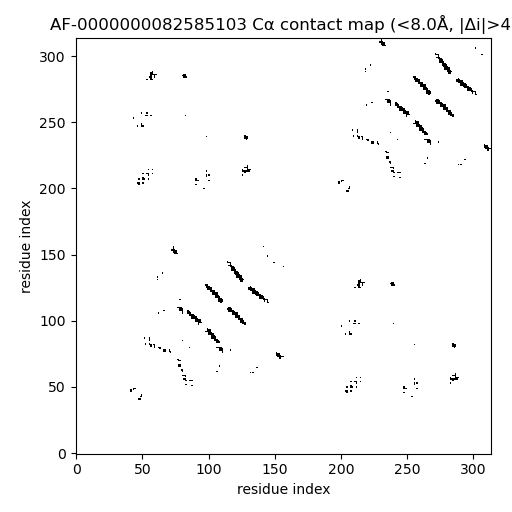86 ? -7.777 -9.461 -6.016 1 98.94 86 ILE A O 1
ATOM 705 N N . ASP A 1 87 ? -7.52 -11.336 -4.887 1 98.81 87 ASP A N 1
ATOM 706 C CA . ASP A 1 87 ? -8.789 -11.234 -4.172 1 98.81 87 ASP A CA 1
ATOM 707 C C . ASP A 1 87 ? -8.562 -10.969 -2.686 1 98.81 87 ASP A C 1
ATOM 709 O O . ASP A 1 87 ? -7.84 -11.711 -2.016 1 98.81 87 ASP A O 1
ATOM 713 N N . ILE A 1 88 ? -9.211 -9.969 -2.189 1 98.88 88 ILE A N 1
ATOM 714 C CA . ILE A 1 88 ? -9.219 -9.766 -0.746 1 98.88 88 ILE A CA 1
ATOM 715 C C . ILE A 1 88 ? -10.367 -10.547 -0.117 1 98.88 88 ILE A C 1
ATOM 717 O O . ILE A 1 88 ? -11.539 -10.25 -0.368 1 98.88 88 ILE A O 1
ATOM 721 N N . VAL A 1 89 ? -10.031 -11.422 0.696 1 98.75 89 VAL A N 1
ATOM 722 C CA . VAL A 1 89 ? -11 -12.305 1.336 1 98.75 89 VAL A CA 1
ATOM 723 C C . VAL A 1 89 ? -11.539 -11.641 2.604 1 98.75 89 VAL A C 1
ATOM 725 O O . VAL A 1 89 ? -12.734 -11.727 2.893 1 98.75 89 VAL A O 1
ATOM 728 N N . SER A 1 90 ? -10.672 -11.039 3.385 1 98.44 90 SER A N 1
ATOM 729 C CA . SER A 1 90 ? -11.07 -10.359 4.613 1 98.44 90 SER A CA 1
ATOM 730 C C . SER A 1 90 ? -10.055 -9.289 5.004 1 98.44 90 SER A C 1
ATOM 732 O O . SER A 1 90 ? -8.898 -9.344 4.578 1 98.44 90 SER A O 1
ATOM 734 N N . ALA A 1 91 ? -10.5 -8.359 5.703 1 98.62 91 ALA A N 1
ATOM 735 C CA . ALA A 1 91 ? -9.711 -7.301 6.328 1 98.62 91 ALA A CA 1
ATOM 736 C C . ALA A 1 91 ? -10.227 -6.984 7.73 1 98.62 91 ALA A C 1
ATOM 738 O O . ALA A 1 91 ? -11.375 -6.57 7.895 1 98.62 91 ALA A O 1
ATOM 739 N N . LYS A 1 92 ? -9.297 -7.121 8.695 1 97.94 92 LYS A N 1
ATOM 740 C CA . LYS A 1 92 ? -9.734 -6.957 10.078 1 97.94 92 LYS A CA 1
ATOM 741 C C . LYS A 1 92 ? -8.672 -6.246 10.914 1 97.94 92 LYS A C 1
ATOM 743 O O . LYS A 1 92 ? -7.477 -6.516 10.766 1 97.94 92 LYS A O 1
ATOM 748 N N . ARG A 1 93 ? -9.164 -5.418 11.742 1 97.88 93 ARG A N 1
ATOM 749 C CA . ARG A 1 93 ? -8.258 -4.816 12.719 1 97.88 93 ARG A CA 1
ATOM 750 C C . ARG A 1 93 ? -7.844 -5.836 13.781 1 97.88 93 ARG A C 1
ATOM 752 O O . ARG A 1 93 ? -8.664 -6.629 14.242 1 97.88 93 ARG A O 1
ATOM 759 N N . LYS A 1 94 ? -6.617 -5.727 14.117 1 97.25 94 LYS A N 1
ATOM 760 C CA . LYS A 1 94 ? -6.145 -6.621 15.164 1 97.25 94 LYS A CA 1
ATOM 761 C C . LYS A 1 94 ? -6.672 -6.191 16.531 1 97.25 94 LYS A C 1
ATOM 763 O O . LYS A 1 94 ? -6.809 -7.016 17.438 1 97.25 94 LYS A O 1
ATOM 768 N N . PHE A 1 95 ? -6.938 -4.941 16.688 1 96 95 PHE A N 1
ATOM 769 C CA . PHE A 1 95 ? -7.504 -4.355 17.891 1 96 95 PHE A CA 1
ATOM 770 C C . PHE A 1 95 ? -8.773 -3.57 17.578 1 96 95 PHE A C 1
ATOM 772 O O . PHE A 1 95 ? -9.164 -3.463 16.406 1 96 95 PHE A O 1
ATOM 779 N N . LYS A 1 96 ? -9.469 -3.078 18.547 1 93.94 96 LYS A N 1
ATOM 780 C CA . LYS A 1 96 ? -10.727 -2.363 18.359 1 93.94 96 LYS A CA 1
ATOM 781 C C . LYS A 1 96 ? -10.547 -1.15 17.453 1 93.94 96 LYS A C 1
ATOM 783 O O . LYS A 1 96 ? -11.438 -0.812 16.672 1 93.94 96 LYS A O 1
ATOM 788 N N . THR A 1 97 ? -9.414 -0.545 17.656 1 94.44 97 THR A N 1
ATOM 789 C CA . THR A 1 97 ? -9.07 0.64 16.875 1 94.44 97 THR A CA 1
ATOM 790 C C . THR A 1 97 ? -7.637 0.553 16.359 1 94.44 97 THR A C 1
ATOM 792 O O . THR A 1 97 ? -6.918 -0.398 16.672 1 94.44 97 THR A O 1
ATOM 795 N N . GLY A 1 98 ? -7.27 1.482 15.531 1 96.5 98 GLY A N 1
ATOM 796 C CA . GLY A 1 98 ? -5.883 1.565 15.102 1 96.5 98 GLY A CA 1
ATOM 797 C C . GLY A 1 98 ? -5.664 1.051 13.695 1 96.5 98 GLY A C 1
ATOM 798 O O . GLY A 1 98 ? -6.625 0.762 12.977 1 96.5 98 GLY A O 1
ATOM 799 N N . TYR A 1 99 ? -4.395 0.953 13.359 1 98 99 TYR A N 1
ATOM 800 C CA . TYR A 1 99 ? -4.051 0.76 11.961 1 98 99 TYR A CA 1
ATOM 801 C C . TYR A 1 99 ? -3.357 -0.581 11.75 1 98 99 TYR A C 1
ATOM 803 O O . TYR A 1 99 ? -2.859 -0.864 10.656 1 98 99 TYR A O 1
ATOM 811 N N . LEU A 1 100 ? -3.266 -1.298 12.867 1 98.62 100 LEU A N 1
ATOM 812 C CA . LEU A 1 100 ? -2.793 -2.666 12.68 1 98.62 100 LEU A CA 1
ATOM 813 C C . LEU A 1 100 ? -3.896 -3.549 12.109 1 98.62 100 LEU A C 1
ATOM 815 O O . LEU A 1 100 ? -4.801 -3.967 12.836 1 98.62 100 LEU A O 1
ATOM 819 N N . ILE A 1 101 ? -3.781 -3.834 10.836 1 98.81 101 ILE A N 1
ATOM 820 C CA . ILE A 1 101 ? -4.863 -4.504 10.125 1 98.81 101 ILE A CA 1
ATOM 821 C C . ILE A 1 101 ? -4.328 -5.754 9.43 1 98.81 101 ILE A C 1
ATOM 823 O O . ILE A 1 101 ? -3.242 -5.734 8.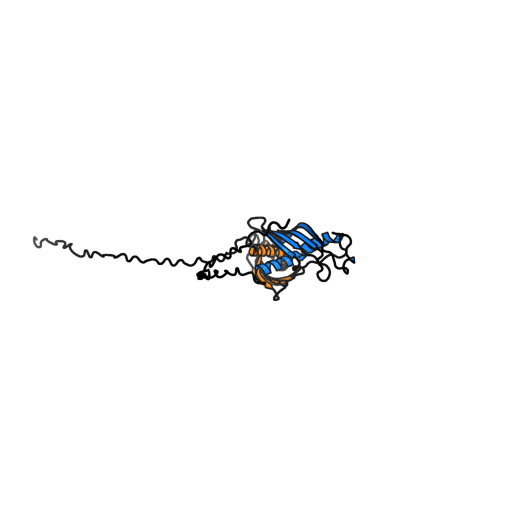852 1 98.81 101 ILE A O 1
ATOM 827 N N . GLU A 1 102 ? -5.035 -6.805 9.57 1 98.88 102 GLU A N 1
ATOM 828 C CA . GLU A 1 102 ? -4.715 -8.078 8.922 1 98.88 102 GLU A CA 1
ATOM 829 C C . GLU A 1 102 ? -5.621 -8.328 7.723 1 98.88 102 GLU A C 1
ATOM 831 O O . GLU A 1 102 ? -6.848 -8.266 7.84 1 98.88 102 GLU A O 1
ATOM 836 N N . LEU A 1 103 ? -4.988 -8.594 6.594 1 98.94 103 LEU A N 1
ATOM 837 C CA . LEU A 1 103 ? -5.695 -8.969 5.371 1 98.94 103 LEU A CA 1
ATOM 838 C C . LEU A 1 103 ? -5.477 -10.438 5.043 1 98.94 103 LEU A C 1
ATOM 840 O O . LEU A 1 103 ? -4.363 -10.953 5.172 1 98.94 103 LEU A O 1
ATOM 844 N N . GLU A 1 104 ? -6.488 -11.07 4.723 1 98.94 104 GLU A N 1
ATOM 845 C CA . GLU A 1 104 ? -6.402 -12.344 4.02 1 98.94 104 GLU A CA 1
ATOM 846 C C . GLU A 1 104 ? -6.641 -12.164 2.521 1 98.94 104 GLU A C 1
ATOM 848 O O . GLU A 1 104 ? -7.656 -11.594 2.115 1 98.94 104 GLU A O 1
ATOM 853 N N . VAL A 1 105 ? -5.703 -12.719 1.702 1 98.94 105 VAL A N 1
ATOM 854 C CA . VAL A 1 105 ? -5.836 -12.555 0.258 1 98.94 105 VAL A CA 1
ATOM 855 C C . VAL A 1 105 ? -5.594 -13.891 -0.437 1 98.94 105 VAL A C 1
ATOM 857 O O . VAL A 1 105 ? -4.922 -14.773 0.108 1 98.94 105 VAL A O 1
ATOM 860 N N . ILE A 1 106 ? -6.184 -14.008 -1.545 1 98.94 106 ILE A N 1
ATOM 861 C CA . ILE A 1 106 ? -5.863 -15.086 -2.473 1 98.94 106 ILE A CA 1
ATOM 862 C C . ILE A 1 106 ? -5.336 -14.508 -3.781 1 98.94 106 ILE A C 1
ATOM 864 O O . ILE A 1 106 ? -6.023 -13.719 -4.438 1 98.94 106 ILE A O 1
ATOM 868 N N . ALA A 1 107 ? -4.117 -14.867 -4.121 1 98.94 107 ALA A N 1
ATOM 869 C CA . ALA A 1 107 ? -3.502 -14.445 -5.379 1 98.94 107 ALA A CA 1
ATOM 870 C C . ALA A 1 107 ? -3.594 -15.547 -6.43 1 98.94 107 ALA A C 1
ATOM 872 O O . ALA A 1 107 ? -3.533 -16.734 -6.102 1 98.94 107 ALA A O 1
ATOM 873 N N . HIS A 1 108 ? -3.742 -15.133 -7.652 1 98.94 108 HIS A N 1
ATOM 874 C CA . HIS A 1 108 ? -3.795 -16.016 -8.812 1 98.94 108 HIS A CA 1
ATOM 875 C C . HIS A 1 108 ? -2.703 -15.68 -9.82 1 98.94 108 HIS A C 1
ATOM 877 O O . HIS A 1 108 ? -2.988 -15.156 -10.898 1 98.94 108 HIS A O 1
ATOM 883 N N . PRO A 1 109 ? -1.426 -15.992 -9.508 1 98.88 109 PRO A N 1
ATOM 884 C CA . PRO A 1 109 ? -0.342 -15.656 -10.43 1 98.88 109 PRO A CA 1
ATOM 885 C C . PRO A 1 109 ? -0.46 -16.375 -11.773 1 98.88 109 PRO A C 1
ATOM 887 O O . PRO A 1 109 ? -1.064 -17.453 -11.844 1 98.88 109 PRO A O 1
ATOM 890 N N . TYR A 1 110 ? 0.161 -15.75 -12.805 1 98.81 110 TYR A N 1
ATOM 891 C CA . TYR A 1 110 ? -0.016 -16.297 -14.148 1 98.81 110 TYR A CA 1
ATOM 892 C C . TYR A 1 110 ? 1.252 -16.125 -14.977 1 98.81 110 TYR A C 1
ATOM 894 O O . TYR A 1 110 ? 2.145 -15.359 -14.609 1 98.81 110 TYR A O 1
ATOM 902 N N . VAL A 1 111 ? 1.356 -16.875 -16.062 1 98.5 111 VAL A N 1
ATOM 903 C CA . VAL A 1 111 ? 2.424 -16.734 -17.047 1 98.5 111 VAL A CA 1
ATOM 904 C C . VAL A 1 111 ? 1.823 -16.469 -18.422 1 98.5 111 VAL A C 1
ATOM 906 O O . VAL A 1 111 ? 0.677 -16.844 -18.688 1 98.5 111 VAL A O 1
ATOM 909 N N . GLY A 1 112 ? 2.518 -15.742 -19.266 1 96.62 112 GLY A N 1
ATOM 910 C CA . GLY A 1 112 ? 2.021 -15.484 -20.609 1 96.62 112 GLY A CA 1
ATOM 911 C C . GLY A 1 112 ? 0.686 -14.766 -20.625 1 96.62 112 GLY A C 1
ATOM 912 O O . GLY A 1 112 ? 0.474 -13.82 -19.859 1 96.62 112 GLY A O 1
ATOM 913 N N . PRO A 1 113 ? -0.234 -15.078 -21.703 1 95.75 113 PRO A N 1
ATOM 914 C CA . PRO A 1 113 ? -1.547 -14.43 -21.781 1 95.75 113 PRO A CA 1
ATOM 915 C C . PRO A 1 113 ? -2.482 -14.867 -20.656 1 95.75 113 PRO A C 1
ATOM 917 O O . PRO A 1 113 ? -3.574 -15.375 -20.922 1 95.75 113 PRO A O 1
ATOM 920 N N . HIS A 1 114 ? -2.037 -14.664 -19.422 1 97.12 114 HIS A N 1
ATOM 921 C CA . HIS A 1 114 ? -2.801 -14.82 -18.188 1 97.12 114 HIS A CA 1
ATOM 922 C C . HIS A 1 114 ? -3.16 -16.281 -17.938 1 97.12 114 HIS A C 1
ATOM 924 O O . HIS A 1 114 ? -4.297 -16.594 -17.578 1 97.12 114 HIS A O 1
ATOM 930 N N . ASN A 1 115 ? -2.166 -17.172 -18.25 1 98.38 115 ASN A N 1
ATOM 931 C CA . ASN A 1 115 ? -2.312 -18.562 -17.812 1 98.38 115 ASN A CA 1
ATOM 932 C C . ASN A 1 115 ? -2.047 -18.703 -16.328 1 98.38 115 ASN A C 1
ATOM 934 O O . ASN A 1 115 ? -0.893 -18.766 -15.898 1 98.38 115 ASN A O 1
ATOM 938 N N . THR A 1 116 ? -3.082 -18.875 -15.531 1 98.75 116 THR A N 1
ATOM 939 C CA . THR A 1 116 ? -2.959 -18.953 -14.078 1 98.75 116 THR A CA 1
ATOM 940 C C . THR A 1 116 ? -2.191 -20.219 -13.672 1 98.75 116 THR A C 1
ATOM 942 O O . THR A 1 116 ? -2.482 -21.312 -14.148 1 98.75 116 THR A O 1
ATOM 945 N N . VAL A 1 117 ? -1.277 -20.016 -12.828 1 98.75 117 VAL A N 1
ATOM 946 C CA . VAL A 1 117 ? -0.438 -21.156 -12.461 1 98.75 117 VAL A CA 1
ATOM 947 C C . VAL A 1 117 ? -0.951 -21.781 -11.164 1 98.75 117 VAL A C 1
ATOM 949 O O . VAL A 1 117 ? -0.724 -22.969 -10.906 1 98.75 117 VAL A O 1
ATOM 952 N N . GLY A 1 118 ? -1.626 -21 -10.336 1 98.81 118 GLY A N 1
ATOM 953 C CA . GLY A 1 118 ? -2.107 -21.516 -9.07 1 98.81 118 GLY A CA 1
ATOM 954 C C . GLY A 1 118 ? -2.848 -20.469 -8.242 1 98.81 118 GLY A C 1
ATOM 955 O O . GLY A 1 118 ? -3.027 -19.344 -8.688 1 98.81 118 GLY A O 1
ATOM 956 N N . ASP A 1 119 ? -3.395 -20.922 -7.113 1 98.94 119 ASP A N 1
ATOM 957 C CA . ASP A 1 119 ? -3.98 -20.078 -6.07 1 98.94 119 ASP A CA 1
ATOM 958 C C . ASP A 1 119 ? -3.127 -20.109 -4.805 1 98.94 119 ASP A C 1
ATOM 960 O O . ASP A 1 119 ? -2.816 -21.172 -4.277 1 98.94 119 ASP A O 1
ATOM 964 N N . ASP A 1 120 ? -2.83 -18.984 -4.41 1 98.94 120 ASP A N 1
ATOM 965 C CA . ASP A 1 120 ? -1.962 -18.859 -3.244 1 98.94 120 ASP A CA 1
ATOM 966 C C . ASP A 1 120 ? -2.604 -17.969 -2.176 1 98.94 120 ASP A C 1
ATOM 968 O O . ASP A 1 120 ? -2.984 -16.828 -2.453 1 98.94 120 ASP A O 1
ATOM 972 N N . ARG A 1 121 ? -2.73 -18.422 -1.007 1 98.94 121 ARG A N 1
ATOM 973 C CA . ARG A 1 121 ? -3.311 -17.703 0.12 1 98.94 121 ARG A CA 1
ATOM 974 C C . ARG A 1 121 ? -2.227 -17.016 0.946 1 98.94 121 ARG A C 1
ATOM 976 O O . ARG A 1 121 ? -1.175 -17.594 1.209 1 98.94 121 ARG A O 1
ATOM 983 N N . MET A 1 122 ? -2.475 -15.82 1.393 1 98.94 122 MET A N 1
ATOM 984 C CA . MET A 1 122 ? -1.535 -15.094 2.244 1 98.94 122 MET A CA 1
ATOM 985 C C . MET A 1 122 ? -2.271 -14.336 3.342 1 98.94 122 MET A C 1
ATOM 987 O O . MET A 1 122 ? -3.383 -13.852 3.129 1 98.94 122 MET A O 1
ATOM 991 N N . ILE A 1 123 ? -1.674 -14.211 4.488 1 98.94 123 ILE A N 1
ATOM 992 C CA . ILE A 1 123 ? -2.055 -13.289 5.555 1 98.94 123 ILE A CA 1
ATOM 993 C C . ILE A 1 123 ? -1.07 -12.125 5.609 1 98.94 123 ILE A C 1
ATOM 995 O O . ILE A 1 123 ? 0.13 -12.328 5.812 1 98.94 123 ILE A O 1
ATOM 999 N N . ILE A 1 124 ? -1.577 -10.953 5.387 1 98.94 124 ILE A N 1
ATOM 1000 C CA . ILE A 1 124 ? -0.748 -9.758 5.309 1 98.94 124 ILE A CA 1
ATOM 1001 C C . ILE A 1 124 ? -1.141 -8.781 6.418 1 98.94 124 ILE A C 1
ATOM 1003 O O . ILE A 1 124 ? -2.326 -8.508 6.621 1 98.94 124 ILE A O 1
ATOM 1007 N N . GLU A 1 125 ? -0.188 -8.305 7.137 1 98.94 125 GLU A N 1
ATOM 1008 C CA . GLU A 1 125 ? -0.435 -7.305 8.172 1 98.94 125 GLU A CA 1
ATOM 1009 C C . GLU A 1 125 ? 0.132 -5.945 7.773 1 98.94 125 GLU A C 1
ATOM 1011 O O . GLU A 1 125 ? 1.282 -5.848 7.34 1 98.94 125 GLU A O 1
ATOM 1016 N N . THR A 1 126 ? -0.703 -4.941 7.848 1 98.88 126 THR A N 1
ATOM 1017 C CA . THR A 1 126 ? -0.273 -3.566 7.609 1 98.88 126 THR A CA 1
ATOM 1018 C C . THR A 1 126 ? -0.235 -2.777 8.914 1 98.88 126 THR A C 1
ATOM 1020 O O . THR A 1 126 ? -1.01 -3.053 9.836 1 98.88 126 THR A O 1
ATOM 1023 N N . GLY A 1 127 ? 0.674 -1.793 8.969 1 98.81 127 GLY A N 1
ATOM 1024 C CA . GLY A 1 127 ? 0.803 -0.934 10.133 1 98.81 127 GLY A CA 1
ATOM 1025 C C . GLY A 1 127 ? 0.728 0.543 9.797 1 98.81 127 GLY A C 1
ATOM 1026 O O . GLY A 1 127 ? 1.021 0.945 8.672 1 98.81 127 GLY A O 1
ATOM 1027 N N . GLY A 1 128 ? 0.441 1.315 10.773 1 98.5 128 GLY A N 1
ATOM 1028 C CA . GLY A 1 128 ? 0.173 2.732 10.586 1 98.5 128 GLY A CA 1
ATOM 1029 C C . GLY A 1 128 ? 1.399 3.523 10.172 1 98.5 128 GLY A C 1
ATOM 1030 O O . GLY A 1 128 ? 1.284 4.652 9.688 1 98.5 128 GLY A O 1
ATOM 1031 N N . LEU A 1 129 ? 2.58 2.98 10.391 1 98.31 129 LEU A N 1
ATOM 1032 C CA . LEU A 1 129 ? 3.811 3.676 10.031 1 98.31 129 LEU A CA 1
ATOM 1033 C C . LEU A 1 129 ? 4.312 3.213 8.664 1 98.31 129 LEU A C 1
ATOM 1035 O O . LEU A 1 129 ? 5.426 3.555 8.266 1 98.31 129 LEU A O 1
ATOM 1039 N N . GLY A 1 130 ? 3.49 2.367 8.016 1 98.62 130 GLY A N 1
ATOM 1040 C CA . GLY A 1 130 ? 3.799 1.992 6.645 1 98.62 130 GLY A CA 1
ATOM 1041 C C . GLY A 1 130 ? 4.363 0.588 6.523 1 98.62 130 GLY A C 1
ATOM 1042 O O . GLY A 1 130 ? 4.785 0.175 5.441 1 98.62 130 GLY A O 1
ATOM 1043 N N . SER A 1 131 ? 4.375 -0.123 7.594 1 98.62 131 SER A N 1
ATOM 1044 C CA . SER A 1 131 ? 4.91 -1.48 7.539 1 98.62 131 SER A CA 1
ATOM 1045 C C . SER A 1 131 ? 3.959 -2.418 6.801 1 98.62 131 SER A C 1
ATOM 1047 O O . SER A 1 131 ? 2.738 -2.271 6.895 1 98.62 131 SER A O 1
ATOM 1049 N N . VAL A 1 132 ? 4.469 -3.369 6.055 1 98.88 132 VAL A N 1
ATOM 1050 C CA . VAL A 1 132 ? 3.754 -4.473 5.418 1 98.88 132 VAL A CA 1
ATOM 1051 C C . VAL A 1 132 ? 4.48 -5.785 5.691 1 98.88 132 VAL A C 1
ATOM 1053 O O . VAL A 1 132 ? 5.656 -5.938 5.344 1 98.88 132 VAL A O 1
ATOM 1056 N N . GLU A 1 133 ? 3.822 -6.656 6.359 1 98.81 133 GLU A N 1
ATOM 1057 C CA . GLU A 1 133 ? 4.422 -7.945 6.684 1 98.81 133 GLU A CA 1
ATOM 1058 C C . GLU A 1 133 ? 3.555 -9.094 6.176 1 98.81 133 GLU A C 1
ATOM 1060 O O . GLU A 1 133 ? 2.361 -9.164 6.477 1 98.81 133 GLU A O 1
ATOM 1065 N N . ILE A 1 134 ? 4.098 -9.992 5.387 1 98.81 134 ILE A N 1
ATOM 1066 C CA . ILE A 1 134 ? 3.434 -11.242 5.035 1 98.81 134 ILE A CA 1
ATOM 1067 C C . ILE A 1 134 ? 3.615 -12.258 6.16 1 98.81 134 ILE A C 1
ATOM 1069 O O . ILE A 1 134 ? 4.695 -12.844 6.312 1 98.81 134 ILE A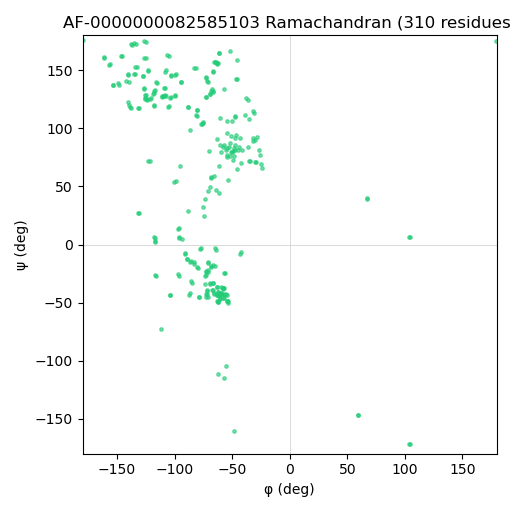 O 1
ATOM 1073 N N . LYS A 1 135 ? 2.559 -12.555 6.816 1 98.81 135 LYS A N 1
ATOM 1074 C CA . LYS A 1 135 ? 2.621 -13.398 8.008 1 98.81 135 LYS A CA 1
ATOM 1075 C C . LYS A 1 135 ? 2.564 -14.875 7.637 1 98.81 135 LYS A C 1
ATOM 1077 O O . LYS A 1 135 ? 3.068 -15.727 8.375 1 98.81 135 LYS A O 1
ATOM 1082 N N . LYS A 1 136 ? 1.91 -15.188 6.629 1 98.75 136 LYS A N 1
ATOM 1083 C CA . LYS A 1 136 ? 1.709 -16.562 6.18 1 98.75 136 LYS A CA 1
ATOM 1084 C C . LYS A 1 136 ? 1.567 -16.625 4.664 1 98.75 136 LYS A C 1
ATOM 1086 O O . LYS A 1 136 ? 0.962 -15.742 4.051 1 98.75 136 LYS A O 1
ATOM 1091 N N . PHE A 1 137 ? 2.146 -17.578 4.055 1 98.81 137 PHE A N 1
ATOM 1092 C CA . PHE A 1 137 ? 1.967 -17.969 2.66 1 98.81 137 PHE A CA 1
ATOM 1093 C C . PHE A 1 137 ? 1.594 -19.438 2.543 1 98.81 137 PHE A C 1
ATOM 1095 O O . PHE A 1 137 ? 2.246 -20.297 3.137 1 98.81 137 PHE A O 1
ATOM 1102 N N . GLU A 1 138 ? 0.565 -19.688 1.829 1 98.81 138 GLU A N 1
ATOM 1103 C CA . GLU A 1 138 ? 0.119 -21.062 1.617 1 98.81 138 GLU A CA 1
ATOM 1104 C C . GLU A 1 138 ? -0.305 -21.281 0.169 1 98.81 138 GLU A C 1
ATOM 1106 O O . GLU A 1 138 ? -1.24 -20.641 -0.316 1 98.81 138 GLU A O 1
ATOM 1111 N N . HIS A 1 139 ? 0.399 -22.188 -0.509 1 98.75 139 HIS A N 1
ATOM 1112 C CA . HIS A 1 139 ? -0.064 -22.625 -1.825 1 98.75 139 HIS A CA 1
ATOM 1113 C C . HIS A 1 139 ? -1.287 -23.516 -1.713 1 98.75 139 HIS A C 1
ATOM 1115 O O . HIS A 1 139 ? -1.239 -24.562 -1.05 1 98.75 139 HIS A O 1
ATOM 1121 N N . ILE A 1 140 ? -2.371 -23.172 -2.432 1 98.75 140 ILE A N 1
ATOM 1122 C CA . ILE A 1 140 ? -3.648 -23.859 -2.246 1 98.75 140 ILE A CA 1
ATOM 1123 C C . ILE A 1 140 ? -3.887 -24.828 -3.4 1 98.75 140 ILE A C 1
ATOM 1125 O O . ILE A 1 140 ? -4.395 -25.938 -3.195 1 98.75 140 ILE A O 1
ATOM 1129 N N . LYS A 1 141 ? -3.605 -24.375 -4.527 1 98.56 141 LYS A N 1
ATOM 1130 C CA . LYS A 1 141 ? -3.967 -25.156 -5.707 1 98.56 141 LYS A CA 1
ATOM 1131 C C . LYS A 1 141 ? -3.043 -24.844 -6.879 1 98.56 141 LYS A C 1
ATOM 1133 O O . LYS A 1 141 ? -2.695 -23.672 -7.102 1 98.56 141 LYS A O 1
ATOM 1138 N N . SER A 1 142 ? -2.604 -25.906 -7.637 1 98.5 142 SER A N 1
ATOM 1139 C CA . SER A 1 142 ? -1.867 -25.75 -8.883 1 98.5 142 SER A CA 1
ATOM 1140 C C . SER A 1 142 ? -2.768 -26 -10.094 1 98.5 142 SER A C 1
ATOM 1142 O O . SER A 1 142 ? -3.646 -26.859 -10.055 1 98.5 142 SER A O 1
ATOM 1144 N N . TYR A 1 143 ? -2.482 -25.25 -11.109 1 98.38 143 TYR A N 1
ATOM 1145 C CA . TYR A 1 143 ? -3.197 -25.453 -12.367 1 98.38 143 TYR A CA 1
ATOM 1146 C C . TYR A 1 143 ? -2.246 -25.922 -13.461 1 98.38 143 TYR A C 1
ATOM 1148 O O . TYR A 1 143 ? -1.125 -25.422 -13.578 1 98.38 143 TYR A O 1
ATOM 1156 N N . GLN A 1 144 ? -2.758 -26.891 -14.25 1 96.94 144 GLN A N 1
ATOM 1157 C CA . GLN A 1 144 ? -1.949 -27.359 -15.375 1 96.94 144 GLN A CA 1
ATOM 1158 C C . GLN A 1 144 ? -1.806 -26.266 -16.438 1 96.94 144 GLN A C 1
ATOM 1160 O O . GLN A 1 144 ? -2.793 -25.656 -16.828 1 96.94 144 GLN A O 1
ATOM 1165 N N . LEU A 1 145 ? -0.565 -26.094 -16.891 1 97.94 145 LEU A N 1
ATOM 1166 C CA . LEU A 1 145 ? -0.294 -25.125 -17.938 1 97.94 145 LEU A CA 1
ATOM 1167 C C . LEU A 1 145 ? -0.582 -25.703 -19.312 1 97.94 145 LEU A C 1
ATOM 1169 O O . LEU A 1 145 ? -0.508 -26.922 -19.5 1 97.94 145 LEU A O 1
ATOM 1173 N N . PRO A 1 146 ? -0.938 -24.797 -20.234 1 97.25 146 PRO A N 1
ATOM 1174 C CA . PRO A 1 146 ? -1.085 -25.297 -21.594 1 97.25 146 PRO A CA 1
ATOM 1175 C C . PRO A 1 146 ? 0.216 -25.875 -22.156 1 97.25 146 PRO A C 1
ATOM 1177 O O . PRO A 1 146 ? 1.291 -25.625 -21.609 1 97.25 146 PRO A O 1
ATOM 1180 N N . TRP A 1 147 ? 0.104 -26.609 -23.234 1 96.94 147 TRP A N 1
ATOM 1181 C CA . TRP A 1 147 ? 1.219 -27.375 -23.781 1 96.94 147 TRP A CA 1
ATOM 1182 C C . TRP A 1 147 ? 2.398 -26.469 -24.109 1 96.94 147 TRP A C 1
ATOM 1184 O O . TRP A 1 147 ? 3.555 -26.844 -23.891 1 96.94 147 TRP A O 1
ATOM 1194 N N . ASN A 1 148 ? 2.16 -25.266 -24.625 1 97.25 148 ASN A N 1
ATOM 1195 C CA . ASN A 1 148 ? 3.215 -24.359 -25.078 1 97.25 148 ASN A CA 1
ATOM 1196 C C . ASN A 1 148 ? 3.912 -23.672 -23.891 1 97.25 148 ASN A C 1
ATOM 1198 O O . ASN A 1 148 ? 4.902 -22.969 -24.078 1 97.25 148 ASN A O 1
ATOM 1202 N N . TRP A 1 149 ? 3.461 -23.906 -22.641 1 97.44 149 TRP A N 1
ATOM 1203 C CA . TRP A 1 149 ? 4.086 -23.344 -21.453 1 97.44 149 TRP A CA 1
ATOM 1204 C C . TRP A 1 149 ? 4.621 -24.453 -20.547 1 97.44 149 TRP A C 1
ATOM 1206 O O . TRP A 1 149 ? 5.113 -24.188 -19.453 1 97.44 149 TRP A O 1
ATOM 1216 N N . GLN A 1 150 ? 4.594 -25.672 -20.953 1 96.94 150 GLN A N 1
ATOM 1217 C CA . GLN A 1 150 ? 5.035 -26.797 -20.141 1 96.94 150 GLN A CA 1
ATOM 1218 C C . GLN A 1 150 ? 6.555 -26.797 -19.984 1 96.94 150 GLN A C 1
ATOM 1220 O O . GLN A 1 150 ? 7.078 -27.328 -19 1 96.94 150 GLN A O 1
ATOM 1225 N N . HIS A 1 151 ? 7.27 -26.172 -20.891 1 97.38 151 HIS A N 1
ATOM 1226 C CA . HIS A 1 151 ? 8.727 -26.156 -20.891 1 97.38 151 HIS A CA 1
ATOM 1227 C C . HIS A 1 151 ? 9.281 -25.422 -19.672 1 97.38 151 HIS A C 1
ATOM 1229 O O . HIS A 1 151 ? 10.445 -25.594 -19.312 1 97.38 151 HIS A O 1
ATOM 1235 N N . ILE A 1 152 ? 8.484 -24.625 -19.031 1 98.31 152 ILE A N 1
ATOM 1236 C CA . ILE A 1 152 ? 9.031 -23.828 -17.938 1 98.31 152 ILE A CA 1
ATOM 1237 C C . ILE A 1 152 ? 8.875 -24.609 -16.625 1 98.31 152 ILE A C 1
ATOM 1239 O O . ILE A 1 152 ? 9.344 -24.156 -15.578 1 98.31 152 ILE A O 1
ATOM 1243 N N . VAL A 1 153 ? 8.188 -25.719 -16.625 1 98.19 153 VAL A N 1
ATOM 1244 C CA . VAL A 1 153 ? 7.918 -26.484 -15.414 1 98.19 153 VAL A CA 1
ATOM 1245 C C . VAL A 1 153 ? 9.141 -27.328 -15.055 1 98.19 153 VAL A C 1
ATOM 1247 O O . VAL A 1 153 ? 9.523 -28.234 -15.812 1 98.19 153 VAL A O 1
ATOM 1250 N N . LYS A 1 154 ? 9.75 -27.047 -13.93 1 97.75 154 LYS A N 1
ATOM 1251 C CA . LYS A 1 154 ? 10.875 -27.828 -13.43 1 97.75 154 LYS A CA 1
ATOM 1252 C C . LYS A 1 154 ? 10.406 -29.125 -12.766 1 97.75 154 LYS A C 1
ATOM 1254 O O . LYS A 1 154 ? 10.977 -30.188 -12.992 1 97.75 154 LYS A O 1
ATOM 1259 N N . LYS A 1 155 ? 9.414 -29.047 -11.953 1 96.19 155 LYS A N 1
ATOM 1260 C CA . LYS A 1 155 ? 8.789 -30.141 -11.211 1 96.19 155 LYS A CA 1
ATOM 1261 C C . LYS A 1 155 ? 7.398 -29.75 -10.727 1 96.19 155 LYS A C 1
ATOM 1263 O O . LYS A 1 155 ? 7.059 -28.562 -10.688 1 96.19 155 LYS A O 1
ATOM 1268 N N . PRO A 1 156 ? 6.617 -30.734 -10.406 1 93.25 156 PRO A N 1
ATOM 1269 C CA . PRO A 1 156 ? 5.254 -30.453 -9.953 1 93.25 156 PRO A CA 1
ATOM 1270 C C . PRO A 1 156 ? 5.223 -29.734 -8.609 1 93.25 156 PRO A C 1
ATOM 1272 O O . PRO A 1 156 ? 6.105 -29.938 -7.77 1 93.25 156 PRO A O 1
ATOM 1275 N N . TYR A 1 157 ? 4.168 -28.906 -8.469 1 90.62 157 TYR A N 1
ATOM 1276 C CA . TYR A 1 157 ? 3.98 -28.156 -7.238 1 90.62 157 TYR A CA 1
ATOM 1277 C C . TYR A 1 157 ? 2.529 -28.219 -6.773 1 90.62 157 TYR A C 1
ATOM 1279 O O . TYR A 1 157 ? 1.631 -28.516 -7.562 1 90.62 157 TYR A O 1
ATOM 1287 N N . MET B 1 1 ? -65.312 71.062 65.625 1 23.66 1 MET B N 1
ATOM 1288 C CA . MET B 1 1 ? -64.5 69.812 65.688 1 23.66 1 MET B CA 1
ATOM 1289 C C . MET B 1 1 ? -65.25 68.625 65.062 1 23.66 1 MET B C 1
ATOM 1291 O O . MET B 1 1 ? -64.625 67.75 64.5 1 23.66 1 MET B O 1
ATOM 1295 N N . ALA B 1 2 ? -66.562 68.375 65.312 1 24.7 2 ALA B N 1
ATOM 1296 C CA . ALA B 1 2 ? -67.062 67 65.562 1 24.7 2 ALA B CA 1
ATOM 1297 C C . ALA B 1 2 ? -67.562 66.375 64.25 1 24.7 2 ALA B C 1
ATOM 1299 O O . ALA B 1 2 ? -68.25 65.312 64.312 1 24.7 2 ALA B O 1
ATOM 1300 N N . PHE B 1 3 ? -67.375 67.125 63.094 1 25.31 3 PHE B N 1
ATOM 1301 C CA . PHE B 1 3 ? -68.312 66.812 62.062 1 25.31 3 PHE B CA 1
ATOM 1302 C C . PHE B 1 3 ? -68.25 65.312 61.719 1 25.31 3 PHE B C 1
ATOM 1304 O O . PHE B 1 3 ? -69.25 64.625 61.719 1 25.31 3 PHE B O 1
ATOM 1311 N N . LEU B 1 4 ? -67.812 65.062 60.469 1 31.41 4 LEU B N 1
ATOM 1312 C CA . LEU B 1 4 ? -68.25 64.312 59.281 1 31.41 4 LEU B CA 1
ATOM 1313 C C . LEU B 1 4 ? -67.812 62.875 59.344 1 31.41 4 LEU B C 1
ATOM 1315 O O . LEU B 1 4 ? -66.625 62.594 59.344 1 31.41 4 LEU B O 1
ATOM 1319 N N . LYS B 1 5 ? -68.75 61.969 59.781 1 26.69 5 LYS B N 1
ATOM 1320 C CA . LYS B 1 5 ? -68.875 60.562 60.094 1 26.69 5 LYS B CA 1
ATOM 1321 C C . LYS B 1 5 ? -68.312 59.688 59 1 26.69 5 LYS B C 1
ATOM 1323 O O . LYS B 1 5 ? -68.125 60.156 57.875 1 26.69 5 LYS B O 1
ATOM 1328 N N . LYS B 1 6 ? -68.688 58.375 58.906 1 25.02 6 LYS B N 1
ATOM 1329 C CA . LYS B 1 6 ? -68.312 57 59.094 1 25.02 6 LYS B CA 1
ATOM 1330 C C . LYS B 1 6 ? -68.188 56.25 57.75 1 25.02 6 LYS B C 1
ATOM 1332 O O . LYS B 1 6 ? -67.188 55.594 57.469 1 25.02 6 LYS B O 1
ATOM 1337 N N . ILE B 1 7 ? -69.375 55.906 57 1 29.58 7 ILE B N 1
ATOM 1338 C CA . ILE B 1 7 ? -69.688 54.469 56.844 1 29.58 7 ILE B CA 1
ATOM 1339 C C . ILE B 1 7 ? -69.125 54 55.5 1 29.58 7 ILE B C 1
ATOM 1341 O O . ILE B 1 7 ? -69.625 54.406 54.438 1 29.58 7 ILE B O 1
ATOM 1345 N N . VAL B 1 8 ? -67.875 53.875 55.094 1 32.34 8 VAL B N 1
ATOM 1346 C CA . VAL B 1 8 ? -67.312 53.562 53.812 1 32.34 8 VAL B CA 1
ATOM 1347 C C . VAL B 1 8 ? -67.5 52.094 53.469 1 32.34 8 VAL B C 1
ATOM 1349 O O . VAL B 1 8 ? -66.812 51.531 52.625 1 32.34 8 VAL B O 1
ATOM 1352 N N . PHE B 1 9 ? -68.75 51.438 53.812 1 30.28 9 PHE B N 1
ATOM 1353 C CA . PHE B 1 9 ? -68.812 50 53.719 1 30.28 9 PHE B CA 1
ATOM 1354 C C . PHE B 1 9 ? -68.438 49.531 52.281 1 30.28 9 PHE B C 1
ATOM 1356 O O . PHE B 1 9 ? -68.875 50.188 51.312 1 30.28 9 PHE B O 1
ATOM 1363 N N . GLY B 1 10 ? -67.562 48.5 52.125 1 28.83 10 GLY B N 1
ATOM 1364 C CA . GLY B 1 10 ? -66.688 47.625 51.312 1 28.83 10 GLY B CA 1
ATOM 1365 C C . GLY B 1 10 ? -67.5 46.75 50.312 1 28.83 10 GLY B C 1
ATOM 1366 O O . GLY B 1 10 ? -68.188 45.812 50.719 1 28.83 10 GLY B O 1
ATOM 1367 N N . ILE B 1 11 ? -68.312 47.312 49.344 1 31.81 11 ILE B N 1
ATOM 1368 C CA . ILE B 1 11 ? -69.125 46.531 48.438 1 31.81 11 ILE B CA 1
ATOM 1369 C C . ILE B 1 11 ? -68.312 45.469 47.719 1 31.81 11 ILE B C 1
ATOM 1371 O O . ILE B 1 11 ? -67.375 45.812 47 1 31.81 11 ILE B O 1
ATOM 1375 N N . SER B 1 12 ? -68 44.219 48.219 1 30.42 12 SER B N 1
ATOM 1376 C CA . SER B 1 12 ? -67.25 43.031 47.875 1 30.42 12 SER B CA 1
ATOM 1377 C C . SER B 1 12 ? -67.812 42.312 46.656 1 30.42 12 SER B C 1
ATOM 1379 O O . SER B 1 12 ? -67.312 41.25 46.25 1 30.42 12 SER B O 1
ATOM 1381 N N . PHE B 1 13 ? -68.938 42.719 46 1 28.38 13 PHE B N 1
ATOM 1382 C CA . PHE B 1 13 ? -69.688 41.594 45.438 1 28.38 13 PHE B CA 1
ATOM 1383 C C . PHE B 1 13 ? -69 41 44.219 1 28.38 13 PHE B C 1
ATOM 1385 O O . PHE B 1 13 ? -69.188 39.812 43.906 1 28.38 13 PHE B O 1
ATOM 1392 N N . PHE B 1 14 ? -68.312 41.781 43.375 1 28.34 14 PHE B N 1
ATOM 1393 C CA . PHE B 1 14 ? -68.625 41.5 41.969 1 28.34 14 PHE B CA 1
ATOM 1394 C C . PHE B 1 14 ? -68.25 40.062 41.594 1 28.34 14 PHE B C 1
ATOM 1396 O O . PHE B 1 14 ? -69.062 39.312 41.094 1 28.34 14 PHE B O 1
ATOM 1403 N N . THR B 1 15 ? -67.188 39.875 40.719 1 28.52 15 THR B N 1
ATOM 1404 C CA . THR B 1 15 ? -67.188 39.375 39.344 1 28.52 15 THR B CA 1
ATOM 1405 C C . THR B 1 15 ? -66.812 37.875 39.312 1 28.52 15 THR B C 1
ATOM 1407 O O . THR B 1 15 ? -65.625 37.531 39.531 1 28.52 15 THR B O 1
ATOM 1410 N N . VAL B 1 16 ? -67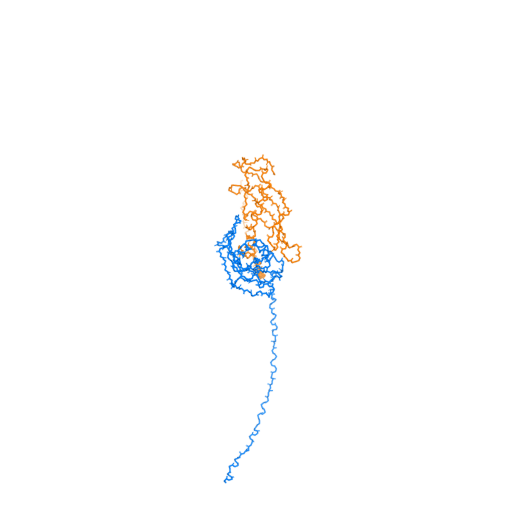.438 36.969 40 1 31.61 16 VAL B N 1
ATOM 1411 C CA . VAL B 1 16 ? -67.062 35.562 40 1 31.61 16 VAL B CA 1
ATOM 1412 C C . VAL B 1 16 ? -67.188 35 38.562 1 31.61 16 VAL B C 1
ATOM 1414 O O . VAL B 1 16 ? -68.312 34.719 38.094 1 31.61 16 VAL B O 1
ATOM 1417 N N . ILE B 1 17 ? -66.75 35.625 37.438 1 34.22 17 ILE B N 1
ATOM 1418 C CA . ILE B 1 17 ? -66.938 35.031 36.125 1 34.22 17 ILE B CA 1
ATOM 1419 C C . ILE B 1 17 ? -66.312 33.656 36.062 1 34.22 17 ILE B C 1
ATOM 1421 O O . ILE B 1 17 ? -65.062 33.562 36.25 1 34.22 17 ILE B O 1
ATOM 1425 N N . THR B 1 18 ? -67 32.562 36.469 1 28.75 18 THR B N 1
ATOM 1426 C CA . THR B 1 18 ? -66.625 31.156 36.406 1 28.75 18 THR B CA 1
ATOM 1427 C C . THR B 1 18 ? -66.25 30.75 35 1 28.75 18 THR B C 1
ATOM 1429 O O . THR B 1 18 ? -67 30.922 34.062 1 28.75 18 THR B O 1
ATOM 1432 N N . SER B 1 19 ? -64.938 30.984 34.5 1 32.47 19 SER B N 1
ATOM 1433 C CA . SER B 1 19 ? -64.312 30.547 33.281 1 32.47 19 SER B CA 1
ATOM 1434 C C . SER B 1 19 ? -64.438 29.031 33.094 1 32.47 19 SER B C 1
ATOM 1436 O O . SER B 1 19 ? -63.969 28.25 33.906 1 32.47 19 SER B O 1
ATOM 1438 N N . PHE B 1 20 ? -65.625 28.531 32.688 1 33.88 20 PHE B N 1
ATOM 1439 C CA . PHE B 1 20 ? -65.75 27.125 32.281 1 33.88 20 PHE B CA 1
ATOM 1440 C C . PHE B 1 20 ? -64.75 26.781 31.188 1 33.88 20 PHE B C 1
ATOM 1442 O O . PHE B 1 20 ? -64.875 27.297 30.062 1 33.88 20 PHE B O 1
ATOM 1449 N N . THR B 1 21 ? -63.438 26.562 31.422 1 34.03 21 THR B N 1
ATOM 1450 C CA . THR B 1 21 ? -62.406 26.078 30.5 1 34.03 21 THR B CA 1
ATOM 1451 C C . THR B 1 21 ? -62.781 24.703 29.969 1 34.03 21 THR B C 1
ATOM 1453 O O . THR B 1 21 ? -62.969 23.75 30.734 1 34.03 21 THR B O 1
ATOM 1456 N N . PHE B 1 22 ? -63.656 24.594 29 1 35.91 22 PHE B N 1
ATOM 1457 C CA . PHE B 1 22 ? -63.844 23.312 28.312 1 35.91 22 PHE B CA 1
ATOM 1458 C C . PHE B 1 22 ? -62.531 22.797 27.766 1 35.91 22 PHE B C 1
ATOM 1460 O O . PHE B 1 22 ? -61.812 23.547 27.094 1 35.91 22 PHE B O 1
ATOM 1467 N N . PRO B 1 23 ? -61.938 21.781 28.375 1 38.09 23 PRO B N 1
ATOM 1468 C CA . PRO B 1 23 ? -60.688 21.156 27.875 1 38.09 23 PRO B CA 1
ATOM 1469 C C . PRO B 1 23 ? -60.875 20.562 26.469 1 38.09 23 PRO B C 1
ATOM 1471 O O . PRO B 1 23 ? -61.812 19.797 26.234 1 38.09 23 PRO B O 1
ATOM 1474 N N . CYS B 1 24 ? -60.719 21.328 25.438 1 35.88 24 CYS B N 1
ATOM 1475 C CA . CYS B 1 24 ? -60.656 20.75 24.094 1 35.88 24 CYS B CA 1
ATOM 1476 C C . CYS B 1 24 ? -59.562 19.672 24.031 1 35.88 24 CYS B C 1
ATOM 1478 O O . CYS B 1 24 ? -58.438 19.922 24.391 1 35.88 24 CYS B O 1
ATOM 1480 N N . TYR B 1 25 ? -59.938 18.438 24.203 1 31.11 25 TYR B N 1
ATOM 1481 C CA . TYR B 1 25 ? -59.062 17.297 24 1 31.11 25 TYR B CA 1
ATOM 1482 C C . TYR B 1 25 ? -58.438 17.328 22.609 1 31.11 25 TYR B C 1
ATOM 1484 O O . TYR B 1 25 ? -59.156 17.328 21.609 1 31.11 25 TYR B O 1
ATOM 1492 N N . ALA B 1 26 ? -57.469 18.156 22.328 1 30 26 ALA B N 1
ATOM 1493 C CA . ALA B 1 26 ? -56.656 18.047 21.094 1 30 26 ALA B CA 1
ATOM 1494 C C . ALA B 1 26 ? -56.188 16.625 20.875 1 30 26 ALA B C 1
ATOM 1496 O O . ALA B 1 26 ? -55.594 16.016 21.781 1 30 26 ALA B O 1
ATOM 1497 N N . TYR B 1 27 ? -56.906 15.758 20.141 1 30.2 27 TYR B N 1
ATOM 1498 C CA . TYR B 1 27 ? -56.375 14.5 19.641 1 30.2 27 TYR B CA 1
ATOM 1499 C C . TYR B 1 27 ? -55.031 14.703 18.984 1 30.2 27 TYR B C 1
ATOM 1501 O O . TYR B 1 27 ? -54.875 15.523 18.078 1 30.2 27 TYR B O 1
ATOM 1509 N N . GLU B 1 28 ? -53.906 14.703 19.75 1 32.78 28 GLU B N 1
ATOM 1510 C CA . GLU B 1 28 ? -52.562 14.656 19.219 1 32.78 28 GLU B CA 1
ATOM 1511 C C . GLU B 1 28 ? -52.375 13.523 18.219 1 32.78 28 GLU B C 1
ATOM 1513 O O . GLU B 1 28 ? -52.562 12.352 18.562 1 32.78 28 GLU B O 1
ATOM 1518 N N . ALA B 1 29 ? -52.812 13.727 16.984 1 31.56 29 ALA B N 1
ATOM 1519 C CA . ALA B 1 29 ? -52.344 12.812 15.938 1 31.56 29 ALA B CA 1
ATOM 1520 C C . ALA B 1 29 ? -50.844 12.656 15.969 1 31.56 29 ALA B C 1
ATOM 1522 O O . ALA B 1 29 ? -50.094 13.625 15.789 1 31.56 29 ALA B O 1
ATOM 1523 N N . THR B 1 30 ? -50.344 11.82 16.875 1 32.25 30 THR B N 1
ATOM 1524 C CA . THR B 1 30 ? -48.938 11.414 16.812 1 32.25 30 THR B CA 1
ATOM 1525 C C . THR B 1 30 ? -48.594 10.945 15.398 1 32.25 30 THR B C 1
ATOM 1527 O O . THR B 1 30 ? -49.125 9.945 14.922 1 32.25 30 THR B O 1
ATOM 1530 N N . ILE B 1 31 ? -48.5 11.898 14.477 1 30.83 31 ILE B N 1
ATOM 1531 C CA . ILE B 1 31 ? -47.875 11.5 13.219 1 30.83 31 ILE B CA 1
ATOM 1532 C C . ILE B 1 31 ? -46.625 10.648 13.508 1 30.83 31 ILE B C 1
ATOM 1534 O O . ILE B 1 31 ? -45.719 11.094 14.188 1 30.83 31 ILE B O 1
ATOM 1538 N N . LYS B 1 32 ? -46.844 9.336 13.562 1 32.41 32 LYS B N 1
ATOM 1539 C CA . LYS B 1 32 ? -45.656 8.461 13.531 1 32.41 32 LYS B CA 1
ATOM 1540 C C . LYS B 1 32 ? -44.656 8.914 12.484 1 32.41 32 LYS B C 1
ATOM 1542 O O . LYS B 1 32 ? -45 9.039 11.305 1 32.41 32 LYS B O 1
ATOM 1547 N N . GLN B 1 33 ? -43.812 9.875 12.859 1 32.59 33 GLN B N 1
ATOM 1548 C CA . GLN B 1 33 ? -42.719 10.148 11.953 1 32.59 33 GLN B CA 1
ATOM 1549 C C . GLN B 1 33 ? -42.156 8.859 11.344 1 32.59 33 GLN B C 1
ATOM 1551 O O . GLN B 1 33 ? -42.031 7.844 12.039 1 32.59 33 GLN B O 1
ATOM 1556 N N . PRO B 1 34 ? -42.375 8.68 10.047 1 34.06 34 PRO B N 1
ATOM 1557 C CA . PRO B 1 34 ? -41.75 7.473 9.508 1 34.06 34 PRO B CA 1
ATOM 1558 C C . PRO B 1 34 ? -40.375 7.207 10.102 1 34.06 34 PRO B C 1
ATOM 1560 O O . PRO B 1 34 ? -39.688 8.141 10.555 1 34.06 34 PRO B O 1
ATOM 1563 N N . ASN B 1 35 ? -40.094 6.02 10.664 1 35.75 35 ASN B N 1
ATOM 1564 C CA . ASN B 1 35 ? -38.781 5.551 11.062 1 35.75 35 ASN B CA 1
ATOM 1565 C C . ASN B 1 35 ? -37.688 6.113 10.148 1 35.75 35 ASN B C 1
ATOM 1567 O O . ASN B 1 35 ? -37.781 5.977 8.93 1 35.75 35 ASN B O 1
ATOM 1571 N N . LYS B 1 36 ? -37.062 7.277 10.484 1 34.06 36 LYS B N 1
ATOM 1572 C CA . LYS B 1 36 ? -35.781 7.621 9.867 1 34.06 36 LYS B CA 1
ATOM 1573 C C . LYS B 1 36 ? -35.031 6.367 9.43 1 34.06 36 LYS B C 1
ATOM 1575 O O . LYS B 1 36 ? -34.719 5.508 10.25 1 34.06 36 LYS B O 1
ATOM 1580 N N . ILE B 1 37 ? -35.281 5.789 8.375 1 35.41 37 ILE B N 1
ATOM 1581 C CA . ILE B 1 37 ? -34.312 4.84 7.805 1 35.41 37 ILE B CA 1
ATOM 1582 C C . ILE B 1 37 ? -32.906 5.25 8.18 1 35.41 37 ILE B C 1
ATOM 1584 O O . ILE B 1 37 ? -32.406 6.312 7.773 1 35.41 37 ILE B O 1
ATOM 1588 N N . GLU B 1 38 ? -32.375 5.152 9.422 1 35.75 38 GLU B N 1
ATOM 1589 C CA . GLU B 1 38 ? -30.984 5.266 9.852 1 35.75 38 GLU B CA 1
ATOM 1590 C C . GLU B 1 38 ? -30.016 4.922 8.719 1 35.75 38 GLU B C 1
ATOM 1592 O O . GLU B 1 38 ? -29.969 3.777 8.266 1 35.75 38 GLU B O 1
ATOM 1597 N N . SER B 1 39 ? -29.938 5.734 7.715 1 38.34 39 SER B N 1
ATOM 1598 C CA . SER B 1 39 ? -28.75 5.52 6.891 1 38.34 39 SER B CA 1
ATOM 1599 C C . SER B 1 39 ? -27.578 5.02 7.723 1 38.34 39 SER B C 1
ATOM 1601 O O . SER B 1 39 ? -27.188 5.656 8.703 1 38.34 39 SER B O 1
ATOM 1603 N N . ALA B 1 40 ? -27.375 3.83 7.926 1 41.69 40 ALA B N 1
ATOM 1604 C CA . ALA B 1 40 ? -26.344 3.15 8.703 1 41.69 40 ALA B CA 1
ATOM 1605 C C . ALA B 1 40 ? -25.016 3.891 8.617 1 41.69 40 ALA B C 1
ATOM 1607 O O . ALA B 1 40 ? -24.406 3.961 7.543 1 41.69 40 ALA B O 1
ATOM 1608 N N . GLN B 1 41 ? -24.797 5.078 9.227 1 49.72 41 GLN B N 1
ATOM 1609 C CA . GLN B 1 41 ? -23.453 5.629 9.352 1 49.72 41 GLN B CA 1
ATOM 1610 C C . GLN B 1 41 ? -22.406 4.516 9.477 1 49.72 41 GLN B C 1
ATOM 1612 O O . GLN B 1 41 ? -22.609 3.553 10.219 1 49.72 41 GLN B O 1
ATOM 1617 N N . PRO B 1 42 ? -21.547 4.402 8.531 1 55.69 42 PRO B N 1
ATOM 1618 C CA . PRO B 1 42 ? -20.594 3.297 8.641 1 55.69 42 PRO B CA 1
ATOM 1619 C C . PRO B 1 42 ? -19.953 3.211 10.023 1 55.69 42 PRO B C 1
ATOM 1621 O O . PRO B 1 42 ? -19.594 4.238 10.609 1 55.69 42 PRO B O 1
ATOM 1624 N N . THR B 1 43 ? -20.188 2.279 10.883 1 71.62 43 THR B N 1
ATOM 1625 C CA . THR B 1 43 ? -19.516 1.933 12.133 1 71.62 43 THR B CA 1
ATOM 1626 C C . THR B 1 43 ? -18 1.899 11.938 1 71.62 43 THR B C 1
ATOM 1628 O O . THR B 1 43 ? -17.516 1.794 10.805 1 71.62 43 THR B O 1
ATOM 1631 N N . GLU B 1 44 ? -17.172 2.328 12.875 1 75.12 44 GLU B N 1
ATOM 1632 C CA . GLU B 1 44 ? -15.711 2.393 12.883 1 75.12 44 GLU B CA 1
ATOM 1633 C C . GLU B 1 44 ? -15.102 1.126 12.297 1 75.12 44 GLU B C 1
ATOM 1635 O O . GLU B 1 44 ? -13.938 1.128 11.875 1 75.12 44 GLU B O 1
ATOM 1640 N N . ASN B 1 45 ? -15.875 0.227 12.039 1 85.06 45 ASN B N 1
ATOM 1641 C CA . ASN B 1 45 ? -15.289 -1 11.508 1 85.06 45 ASN B CA 1
ATOM 1642 C C . ASN B 1 45 ? -16.031 -1.489 10.273 1 85.06 45 ASN B C 1
ATOM 1644 O O . ASN B 1 45 ? -16.078 -2.691 10 1 85.06 45 ASN B O 1
ATOM 1648 N N . SER B 1 46 ? -16.625 -0.52 9.617 1 93.12 46 SER B N 1
ATOM 1649 C CA . SER B 1 46 ? -17.141 -0.878 8.297 1 93.12 46 SER B CA 1
ATOM 1650 C C . SER B 1 46 ? -16.016 -1.243 7.336 1 93.12 46 SER B C 1
ATOM 1652 O O . SER B 1 46 ? -14.859 -0.86 7.551 1 93.12 46 SER B O 1
ATOM 1654 N N . THR B 1 47 ? -16.281 -1.991 6.301 1 95.56 47 THR B N 1
ATOM 1655 C CA . THR B 1 47 ? -15.289 -2.41 5.316 1 95.56 47 THR B CA 1
ATOM 1656 C C . THR B 1 47 ? -14.656 -1.2 4.641 1 95.56 47 THR B C 1
ATOM 1658 O O . THR B 1 47 ? -13.438 -1.161 4.445 1 95.56 47 THR B O 1
ATOM 1661 N N . GLU B 1 48 ? -15.453 -0.225 4.312 1 96.5 48 GLU B N 1
ATOM 1662 C CA . GLU B 1 48 ? -14.953 0.975 3.652 1 96.5 48 GLU B CA 1
ATOM 1663 C C . GLU B 1 48 ? -13.922 1.696 4.523 1 96.5 48 GLU B C 1
ATOM 1665 O O . GLU B 1 48 ? -12.875 2.119 4.035 1 96.5 48 GLU B O 1
ATOM 1670 N N . ILE B 1 49 ? -14.227 1.874 5.785 1 97.25 49 ILE B N 1
ATOM 1671 C CA . ILE B 1 49 ? -13.328 2.572 6.699 1 97.25 49 ILE B CA 1
ATOM 1672 C C . ILE B 1 49 ? -12.047 1.762 6.887 1 97.25 49 ILE B C 1
ATOM 1674 O O . ILE B 1 49 ? -10.945 2.32 6.898 1 97.25 49 ILE B O 1
ATOM 1678 N N . ILE B 1 50 ? -12.211 0.466 7.02 1 98.31 50 ILE B N 1
ATOM 1679 C CA . ILE B 1 50 ? -11.031 -0.391 7.148 1 98.31 50 ILE B CA 1
ATOM 1680 C C . ILE B 1 50 ? -10.18 -0.291 5.883 1 98.31 50 ILE B C 1
ATOM 1682 O O . ILE B 1 50 ? -8.961 -0.156 5.961 1 98.31 50 ILE B O 1
ATOM 1686 N N . TYR B 1 51 ? -10.781 -0.311 4.715 1 98.69 51 TYR B N 1
ATOM 1687 C CA . TYR B 1 51 ? -10.047 -0.187 3.463 1 98.69 51 TYR B CA 1
ATOM 1688 C C . TYR B 1 51 ? -9.344 1.161 3.377 1 98.69 51 TYR B C 1
ATOM 1690 O O . TYR B 1 51 ? -8.203 1.244 2.914 1 98.69 51 TYR B O 1
ATOM 1698 N N . ARG B 1 52 ? -9.977 2.191 3.791 1 98.62 52 ARG B N 1
ATOM 1699 C CA . ARG B 1 52 ? -9.352 3.51 3.82 1 98.62 52 ARG B CA 1
ATOM 1700 C C . ARG B 1 52 ? -8.086 3.498 4.668 1 98.62 52 ARG B C 1
ATOM 1702 O O . ARG B 1 52 ? -7.055 4.027 4.254 1 98.62 52 ARG B O 1
ATOM 1709 N N . ASP B 1 53 ? -8.211 2.891 5.82 1 98.81 53 ASP B N 1
ATOM 1710 C CA . ASP B 1 53 ? -7.086 2.869 6.754 1 98.81 53 ASP B CA 1
ATOM 1711 C C . ASP B 1 53 ? -5.953 1.991 6.223 1 98.81 53 ASP B C 1
ATOM 1713 O O . ASP B 1 53 ? -4.777 2.275 6.461 1 98.81 53 ASP B O 1
ATOM 1717 N N . VAL B 1 54 ? -6.25 0.904 5.492 1 98.94 54 VAL B N 1
ATOM 1718 C CA . VAL B 1 54 ? -5.23 0.095 4.828 1 98.94 54 VAL B CA 1
ATOM 1719 C C . VAL B 1 54 ? -4.516 0.93 3.77 1 98.94 54 VAL B C 1
ATOM 1721 O O . VAL B 1 54 ? -3.287 0.927 3.693 1 98.94 54 VAL B O 1
ATOM 1724 N N . ILE B 1 55 ? -5.289 1.702 2.988 1 98.94 55 ILE B N 1
ATOM 1725 C CA . ILE B 1 55 ? -4.715 2.506 1.916 1 98.94 55 ILE B CA 1
ATOM 1726 C C . ILE B 1 55 ? -3.758 3.541 2.502 1 98.94 55 ILE B C 1
ATOM 1728 O O . ILE B 1 55 ? -2.625 3.686 2.035 1 98.94 55 ILE B O 1
ATOM 1732 N N . THR B 1 56 ? -4.18 4.27 3.533 1 98.94 56 THR B N 1
ATOM 1733 C CA . THR B 1 56 ? -3.312 5.297 4.098 1 98.94 56 THR B CA 1
ATOM 1734 C C . THR B 1 56 ? -2.045 4.672 4.676 1 98.94 56 THR B C 1
ATOM 1736 O O . THR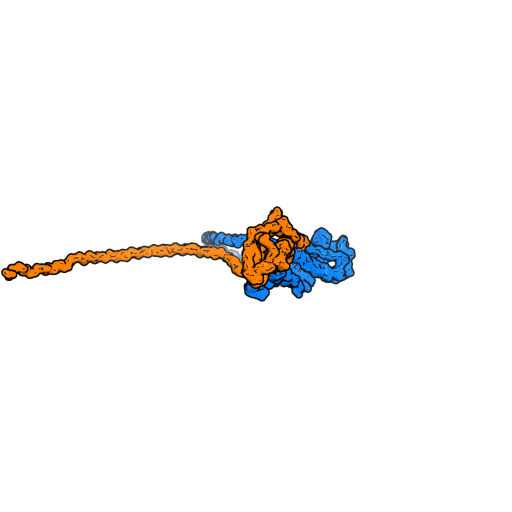 B 1 56 ? -0.956 5.238 4.551 1 98.94 56 THR B O 1
ATOM 1739 N N . SER B 1 57 ? -2.166 3.48 5.277 1 98.94 57 SER B N 1
ATOM 1740 C CA . SER B 1 57 ? -0.986 2.785 5.781 1 98.94 57 SER B CA 1
ATOM 1741 C C . SER B 1 57 ? -0.016 2.453 4.652 1 98.94 57 SER B C 1
ATOM 1743 O O . SER B 1 57 ? 1.192 2.664 4.781 1 98.94 57 SER B O 1
ATOM 1745 N N . LEU B 1 58 ? -0.559 1.997 3.562 1 98.94 58 LEU B N 1
ATOM 1746 C CA . LEU B 1 58 ? 0.268 1.559 2.445 1 98.94 58 LEU B CA 1
ATOM 1747 C C . LEU B 1 58 ? 0.895 2.752 1.731 1 98.94 58 LEU B C 1
ATOM 1749 O O . LEU B 1 58 ? 1.946 2.621 1.101 1 98.94 58 LEU B O 1
ATOM 1753 N N . LEU B 1 59 ? 0.316 3.932 1.838 1 98.94 59 LEU B N 1
ATOM 1754 C CA . LEU B 1 59 ? 0.785 5.121 1.134 1 98.94 59 LEU B CA 1
ATOM 1755 C C . LEU B 1 59 ? 1.877 5.828 1.93 1 98.94 59 LEU B C 1
ATOM 1757 O O . LEU B 1 59 ? 2.594 6.672 1.391 1 98.94 59 LEU B O 1
ATOM 1761 N N . VAL B 1 60 ? 2.076 5.508 3.193 1 98.94 60 VAL B N 1
ATOM 1762 C CA . VAL B 1 60 ? 2.963 6.227 4.102 1 98.94 60 VAL B CA 1
ATOM 1763 C C . VAL B 1 60 ? 4.359 6.324 3.494 1 98.94 60 VAL B C 1
ATOM 1765 O O . VAL B 1 60 ? 4.926 7.414 3.4 1 98.94 60 VAL B O 1
ATOM 1768 N N . PRO B 1 61 ? 4.906 5.223 3 1 98.75 61 PRO B N 1
ATOM 1769 C CA . PRO B 1 61 ? 6.285 5.355 2.52 1 98.75 61 PRO B CA 1
ATOM 1770 C C . PRO B 1 61 ? 6.398 6.258 1.294 1 98.75 61 PRO B C 1
ATOM 1772 O O . PRO B 1 61 ? 7.406 6.953 1.125 1 98.75 61 PRO B O 1
ATOM 1775 N N . TYR B 1 62 ? 5.453 6.266 0.488 1 98.88 62 TYR B N 1
ATOM 1776 C CA . TYR B 1 62 ? 5.488 7.09 -0.716 1 98.88 62 TYR B CA 1
ATOM 1777 C C . TYR B 1 62 ? 5.332 8.562 -0.374 1 98.88 62 TYR B C 1
ATOM 1779 O O . TYR B 1 62 ? 6.047 9.414 -0.911 1 98.88 62 TYR B O 1
ATOM 1787 N N . ILE B 1 63 ? 4.457 8.844 0.49 1 98.94 63 ILE B N 1
ATOM 1788 C CA . ILE B 1 63 ? 4.199 10.227 0.881 1 98.94 63 ILE B CA 1
ATOM 1789 C C . ILE B 1 63 ? 5.363 10.75 1.72 1 98.94 63 ILE B C 1
ATOM 1791 O O . ILE B 1 63 ? 5.758 11.906 1.589 1 98.94 63 ILE B O 1
ATOM 1795 N N . GLN B 1 64 ? 5.898 9.875 2.594 1 98.88 64 GLN B N 1
ATOM 1796 C CA . GLN B 1 64 ? 7.031 10.273 3.426 1 98.88 64 GLN B CA 1
ATOM 1797 C C . GLN B 1 64 ? 8.195 10.773 2.574 1 98.88 64 GLN B C 1
ATOM 1799 O O . GLN B 1 64 ? 8.859 11.742 2.934 1 98.88 64 GLN B O 1
ATOM 1804 N N . LYS B 1 65 ? 8.461 10.102 1.514 1 98.69 65 LYS B N 1
ATOM 1805 C CA . LYS B 1 65 ? 9.539 10.508 0.619 1 98.69 65 LYS B CA 1
ATOM 1806 C C . LYS B 1 65 ? 9.32 11.938 0.117 1 98.69 65 LYS B C 1
ATOM 1808 O O . LYS B 1 65 ? 10.266 12.727 0.059 1 98.69 65 LYS B O 1
ATOM 1813 N N . GLU B 1 66 ? 8.109 12.328 -0.268 1 98.69 66 GLU B N 1
ATOM 1814 C CA . GLU B 1 66 ? 7.793 13.672 -0.749 1 98.69 66 GLU B CA 1
ATOM 1815 C C . GLU B 1 66 ? 7.926 14.703 0.366 1 98.69 66 GLU B C 1
ATOM 1817 O O . GLU B 1 66 ? 8.398 15.82 0.133 1 98.69 66 GLU B O 1
ATOM 1822 N N . ILE B 1 67 ? 7.504 14.281 1.509 1 98.81 67 ILE B N 1
ATOM 1823 C CA . ILE B 1 67 ? 7.602 15.141 2.682 1 98.81 67 ILE B CA 1
ATOM 1824 C C . ILE B 1 67 ? 9.07 15.453 2.973 1 98.81 67 ILE B C 1
ATOM 1826 O O . ILE B 1 67 ? 9.43 16.609 3.215 1 98.81 67 ILE B O 1
ATOM 1830 N N . ASN B 1 68 ? 9.859 14.453 2.998 1 98.69 68 ASN B N 1
ATOM 1831 C CA . ASN B 1 68 ? 11.289 14.656 3.199 1 98.69 68 ASN B CA 1
ATOM 1832 C C . ASN B 1 68 ? 11.867 15.641 2.188 1 98.69 68 ASN B C 1
ATOM 1834 O O . ASN B 1 68 ? 12.609 16.547 2.555 1 98.69 68 ASN B O 1
ATOM 1838 N N . ASN B 1 69 ? 11.562 15.422 0.97 1 98.5 69 ASN B N 1
ATOM 1839 C CA . ASN B 1 69 ? 12.094 16.234 -0.117 1 98.5 69 ASN B CA 1
ATOM 1840 C C . ASN B 1 69 ? 11.703 17.703 0.03 1 98.5 69 ASN B C 1
ATOM 1842 O O . ASN B 1 69 ? 12.508 18.594 -0.232 1 98.5 69 ASN B O 1
ATOM 1846 N N . TYR B 1 70 ? 10.492 17.922 0.375 1 98.62 70 TYR B N 1
ATOM 1847 C CA . TYR B 1 70 ? 10 19.297 0.47 1 98.62 70 TYR B CA 1
ATOM 1848 C C . TYR B 1 70 ? 10.602 20 1.67 1 98.62 70 TYR B C 1
ATOM 1850 O O . TYR B 1 70 ? 11.109 21.125 1.542 1 98.62 70 TYR B O 1
ATOM 1858 N N . TYR B 1 71 ? 10.641 19.375 2.795 1 98.62 71 TYR B N 1
ATOM 1859 C CA . TYR B 1 71 ? 10.898 20.094 4.043 1 98.62 71 TYR B CA 1
ATOM 1860 C C . TYR B 1 71 ? 12.391 20.172 4.324 1 98.62 71 TYR B C 1
ATOM 1862 O O . TYR B 1 71 ? 12.82 20.922 5.207 1 98.62 71 TYR B O 1
ATOM 1870 N N . LYS B 1 72 ? 13.141 19.406 3.596 1 98.5 72 LYS B N 1
ATOM 1871 C CA . LYS B 1 72 ? 14.578 19.391 3.84 1 98.5 72 LYS B CA 1
ATOM 1872 C C . LYS B 1 72 ? 15.172 20.781 3.715 1 98.5 72 LYS B C 1
ATOM 1874 O O . LYS B 1 72 ? 16.203 21.094 4.336 1 98.5 72 LYS B O 1
ATOM 1879 N N . GLU B 1 73 ? 14.555 21.672 2.979 1 97.88 73 GLU B N 1
ATOM 1880 C CA . GLU B 1 73 ? 15.047 23.031 2.797 1 97.88 73 GLU B CA 1
ATOM 1881 C C . GLU B 1 73 ? 14.617 23.922 3.949 1 97.88 73 GLU B C 1
ATOM 1883 O O . GLU B 1 73 ? 15.203 25 4.164 1 97.88 73 GLU B O 1
ATOM 1888 N N . TYR B 1 74 ? 13.695 23.484 4.699 1 98.5 74 TYR B N 1
ATOM 1889 C CA . TYR B 1 74 ? 13.047 24.406 5.629 1 98.5 74 TYR B CA 1
ATOM 1890 C C . TYR B 1 74 ? 13.281 23.969 7.074 1 98.5 74 TYR B C 1
ATOM 1892 O O . TYR B 1 74 ? 13.203 24.781 7.992 1 98.5 74 TYR B O 1
ATOM 1900 N N . LEU B 1 75 ? 13.508 22.656 7.27 1 98.69 75 LEU B N 1
ATOM 1901 C CA . LEU B 1 75 ? 13.688 22.078 8.594 1 98.69 75 LEU B CA 1
ATOM 1902 C C . LEU B 1 75 ? 14.977 21.266 8.664 1 98.69 75 LEU B C 1
ATOM 1904 O O . LEU B 1 75 ? 15.352 20.609 7.684 1 98.69 75 LEU B O 1
ATOM 1908 N N . THR B 1 76 ? 15.641 21.281 9.82 1 98.44 76 THR B N 1
ATOM 1909 C CA . THR B 1 76 ? 16.859 20.5 9.984 1 98.44 76 THR B CA 1
ATOM 1910 C C . THR B 1 76 ? 16.531 19.031 10.281 1 98.44 76 THR B C 1
ATOM 1912 O O . THR B 1 76 ? 17.391 18.156 10.172 1 98.44 76 THR B O 1
ATOM 1915 N N . GLU B 1 77 ? 15.281 18.797 10.734 1 97.81 77 GLU B N 1
ATOM 1916 C CA . GLU B 1 77 ? 14.75 17.453 10.969 1 97.81 77 GLU B CA 1
ATOM 1917 C C . GLU B 1 77 ? 13.555 17.172 10.07 1 97.81 77 GLU B C 1
ATOM 1919 O O . GLU B 1 77 ? 12.664 18 9.93 1 97.81 77 GLU B O 1
ATOM 1924 N N . SER B 1 78 ? 13.594 16.047 9.469 1 98 78 SER B N 1
ATOM 1925 C CA . SER B 1 78 ? 12.477 15.672 8.609 1 98 78 SER B CA 1
ATOM 1926 C C . SER B 1 78 ? 11.219 15.398 9.422 1 98 78 SER B C 1
ATOM 1928 O O . SER B 1 78 ? 11.25 14.633 10.391 1 98 78 SER B O 1
ATOM 1930 N N . PRO B 1 79 ? 10.109 16.016 9.031 1 98.75 79 PRO B N 1
ATOM 1931 C CA . PRO B 1 79 ? 8.859 15.609 9.688 1 98.75 79 PRO B CA 1
ATOM 1932 C C . PRO B 1 79 ? 8.492 14.156 9.406 1 98.75 79 PRO B C 1
ATOM 1934 O O . PRO B 1 79 ? 8.898 13.594 8.383 1 98.75 79 PRO B O 1
ATOM 1937 N N . GLN B 1 80 ? 7.715 13.617 10.281 1 98.5 80 GLN B N 1
ATOM 1938 C CA . GLN B 1 80 ? 7.262 12.234 10.141 1 98.5 80 GLN B CA 1
ATOM 1939 C C . GLN B 1 80 ? 5.793 12.18 9.727 1 98.5 80 GLN B C 1
ATOM 1941 O O . GLN B 1 80 ? 5.082 13.18 9.797 1 98.5 80 GLN B O 1
ATOM 1946 N N . LEU B 1 81 ? 5.504 11.023 9.266 1 98.25 81 LEU B N 1
ATOM 1947 C CA . LEU B 1 81 ? 4.148 10.742 8.805 1 98.25 81 LEU B CA 1
ATOM 1948 C C . LEU B 1 81 ? 3.67 9.391 9.312 1 98.25 81 LEU B C 1
ATOM 1950 O O . LEU B 1 81 ? 4.477 8.484 9.523 1 98.25 81 LEU B O 1
ATOM 1954 N N . SER B 1 82 ? 2.328 9.273 9.586 1 98.56 82 SER B N 1
ATOM 1955 C CA . SER B 1 82 ? 1.651 8 9.805 1 98.56 82 SER B CA 1
ATOM 1956 C C . SER B 1 82 ? 0.3 7.961 9.102 1 98.56 82 SER B C 1
ATOM 1958 O O . SER B 1 82 ? -0.168 8.984 8.586 1 98.56 82 SER B O 1
ATOM 1960 N N . ALA B 1 83 ? -0.328 6.84 9.102 1 98.81 83 ALA B N 1
ATOM 1961 C CA . ALA B 1 83 ? -1.613 6.66 8.438 1 98.81 83 ALA B CA 1
ATOM 1962 C C . ALA B 1 83 ? -2.656 7.633 8.977 1 98.81 83 ALA B C 1
ATOM 1964 O O . ALA B 1 83 ? -3.471 8.164 8.219 1 98.81 83 ALA B O 1
ATOM 1965 N N . TYR B 1 84 ? -2.604 7.883 10.273 1 97.75 84 TYR B N 1
ATOM 1966 C CA . TYR B 1 84 ? -3.627 8.727 10.883 1 97.75 84 TYR B CA 1
ATOM 1967 C C . TYR B 1 84 ? -3.457 10.18 10.461 1 97.75 84 TYR B C 1
ATOM 1969 O O . TYR B 1 84 ? -4.375 10.984 10.617 1 97.75 84 TYR B O 1
ATOM 1977 N N . SER B 1 85 ? -2.293 10.531 9.922 1 98.62 85 SER B N 1
ATOM 1978 C CA . SER B 1 85 ? -2.021 11.914 9.516 1 98.62 85 SER B CA 1
ATOM 1979 C C . SER B 1 85 ? -2.289 12.109 8.023 1 98.62 85 SER B C 1
ATOM 1981 O O . SER B 1 85 ? -1.803 13.07 7.426 1 98.62 85 SER B O 1
ATOM 1983 N N . ILE B 1 86 ? -2.953 11.188 7.395 1 98.94 86 ILE B N 1
ATOM 1984 C CA . ILE B 1 86 ? -3.266 11.25 5.973 1 98.94 86 ILE B CA 1
ATOM 1985 C C . ILE B 1 86 ? -4.777 11.203 5.773 1 98.94 86 ILE B C 1
ATOM 1987 O O . ILE B 1 86 ? -5.449 10.289 6.262 1 98.94 86 ILE B O 1
ATOM 1991 N N . ASP B 1 87 ? -5.293 12.164 5.078 1 98.81 87 ASP B N 1
ATOM 1992 C CA . ASP B 1 87 ? -6.695 12.188 4.68 1 98.81 87 ASP B CA 1
ATOM 1993 C C . ASP B 1 87 ? -6.848 11.906 3.186 1 98.81 87 ASP B C 1
ATOM 1995 O O . ASP B 1 87 ? -6.242 12.594 2.357 1 98.81 87 ASP B O 1
ATOM 1999 N N . ILE B 1 88 ? -7.688 10.953 2.869 1 98.94 88 ILE B N 1
ATOM 2000 C CA . ILE B 1 88 ? -8.047 10.766 1.469 1 98.94 88 ILE B CA 1
ATOM 2001 C C . ILE B 1 88 ? -9.242 11.648 1.116 1 98.94 88 ILE B C 1
ATOM 2003 O O . ILE B 1 88 ? -10.344 11.453 1.639 1 98.94 88 ILE B O 1
ATOM 2007 N N . VAL B 1 89 ? -9.016 12.531 0.216 1 98.75 89 VAL B N 1
ATOM 2008 C CA . VAL B 1 89 ? -10.031 13.5 -0.186 1 98.75 89 VAL B CA 1
ATOM 2009 C C . VAL B 1 89 ? -10.906 12.906 -1.287 1 98.75 89 VAL B C 1
ATOM 2011 O O . VAL B 1 89 ? -12.125 13.094 -1.289 1 98.75 89 VAL B O 1
ATOM 2014 N N . SER B 1 90 ? -10.305 12.227 -2.217 1 98.44 90 SER B N 1
ATOM 2015 C CA . SER B 1 90 ? -11.031 11.594 -3.312 1 98.44 90 SER B CA 1
ATOM 2016 C C . SER B 1 90 ? -10.227 10.445 -3.914 1 98.44 90 SER B C 1
ATOM 2018 O O . SER B 1 90 ? -9.008 10.391 -3.768 1 98.44 90 SER B O 1
ATOM 2020 N N . ALA B 1 91 ? -10.914 9.531 -4.488 1 98.62 91 ALA B N 1
ATOM 2021 C CA . ALA B 1 91 ? -10.391 8.414 -5.266 1 98.62 91 ALA B CA 1
ATOM 2022 C C . ALA B 1 91 ? -11.242 8.156 -6.508 1 98.62 91 ALA B C 1
ATOM 2024 O O . ALA B 1 91 ? -12.43 7.836 -6.398 1 98.62 91 ALA B O 1
ATOM 2025 N N . LYS B 1 92 ? -10.547 8.281 -7.668 1 97.94 92 LYS B N 1
ATOM 2026 C CA . LYS B 1 92 ? -11.305 8.164 -8.906 1 97.94 92 LYS B CA 1
ATOM 2027 C C . LYS B 1 92 ? -10.531 7.371 -9.961 1 97.94 92 LYS B C 1
ATOM 2029 O O . LYS B 1 92 ? -9.32 7.535 -10.102 1 97.94 92 LYS B O 1
ATOM 2034 N N . ARG B 1 93 ? -11.273 6.555 -10.656 1 97.88 93 ARG B N 1
ATOM 2035 C CA . ARG B 1 93 ? -10.68 5.891 -11.812 1 97.88 93 ARG B CA 1
ATOM 2036 C C . ARG B 1 93 ? -10.438 6.875 -12.953 1 97.88 93 ARG B C 1
ATOM 2038 O O . ARG B 1 93 ? -11.273 7.746 -13.211 1 97.88 93 ARG B O 1
ATOM 2045 N N . LYS B 1 94 ? -9.352 6.68 -13.539 1 97.25 94 LYS B N 1
ATOM 2046 C CA . LYS B 1 94 ? -9.062 7.539 -14.68 1 97.25 94 LYS B CA 1
ATOM 2047 C C . LYS B 1 94 ? -9.922 7.172 -15.883 1 97.25 94 LYS B C 1
ATOM 2049 O O . LYS B 1 94 ? -10.188 8.016 -16.734 1 97.25 94 LYS B O 1
ATOM 2054 N N . PHE B 1 95 ? -10.328 5.977 -15.945 1 96 95 PHE B N 1
ATOM 2055 C CA . PHE B 1 95 ? -11.203 5.453 -16.984 1 96 95 PHE B CA 1
ATOM 2056 C C . PHE B 1 95 ? -12.43 4.777 -16.375 1 96 95 PHE B C 1
ATOM 2058 O O . PHE B 1 95 ? -12.562 4.715 -15.148 1 96 95 PHE B O 1
ATOM 2065 N N . LYS B 1 96 ? -13.367 4.328 -17.172 1 93.94 96 LYS B N 1
ATOM 2066 C CA . LYS B 1 96 ? -14.609 3.727 -16.688 1 93.94 96 LYS B CA 1
ATOM 2067 C C . LYS B 1 96 ? -14.336 2.494 -15.844 1 93.94 96 LYS B C 1
ATOM 2069 O O . LYS B 1 96 ? -15.047 2.229 -14.867 1 93.94 96 LYS B O 1
ATOM 2074 N N . THR B 1 97 ? -13.336 1.811 -16.281 1 94.38 97 THR B N 1
ATOM 2075 C CA . THR B 1 97 ? -12.922 0.593 -15.586 1 94.38 97 THR B CA 1
ATOM 2076 C C . THR B 1 97 ? -11.406 0.548 -15.422 1 94.38 97 THR B C 1
ATOM 2078 O O . THR B 1 97 ? -10.703 1.436 -15.898 1 94.38 97 THR B O 1
ATOM 2081 N N . GLY B 1 98 ? -10.945 -0.438 -14.695 1 96.56 98 GLY B N 1
ATOM 2082 C CA . GLY B 1 98 ? -9.508 -0.643 -14.602 1 96.56 98 GLY B CA 1
ATOM 2083 C C . GLY B 1 98 ? -8.922 -0.166 -13.289 1 96.56 98 GLY B C 1
ATOM 2084 O O . GLY B 1 98 ? -9.656 0.194 -12.367 1 96.56 98 GLY B O 1
ATOM 2085 N N . TYR B 1 99 ? -7.598 -0.179 -13.266 1 98 99 TYR B N 1
ATOM 2086 C CA . TYR B 1 99 ? -6.918 -0.035 -11.984 1 98 99 TYR B CA 1
ATOM 2087 C C . TYR B 1 99 ? -6.078 1.235 -11.953 1 98 99 TYR B C 1
ATOM 2089 O O . TYR B 1 99 ? -5.316 1.459 -11.008 1 98 99 TYR B O 1
ATOM 2097 N N . LEU B 1 100 ? -6.191 1.964 -13.062 1 98.62 100 LEU B N 1
ATOM 2098 C CA . LEU B 1 100 ? -5.566 3.281 -13.008 1 98.62 100 LEU B CA 1
ATOM 2099 C C . LEU B 1 100 ? -6.426 4.254 -12.203 1 98.62 100 LEU B C 1
ATOM 2101 O O . LEU B 1 100 ? -7.438 4.754 -12.703 1 98.62 100 LEU B O 1
ATOM 2105 N N . ILE B 1 101 ? -5.988 4.516 -10.992 1 98.81 101 ILE B N 1
ATOM 2106 C CA . ILE B 1 101 ? -6.812 5.273 -10.062 1 98.81 101 ILE B CA 1
ATOM 2107 C C . ILE B 1 101 ? -6.02 6.465 -9.523 1 98.81 101 ILE B C 1
ATOM 2109 O O . ILE B 1 101 ? -4.832 6.34 -9.219 1 98.81 101 ILE B O 1
ATOM 2113 N N . GLU B 1 102 ? -6.652 7.578 -9.508 1 98.88 102 GLU B N 1
ATOM 2114 C CA . GLU B 1 102 ? -6.078 8.805 -8.969 1 98.88 102 GLU B CA 1
ATOM 2115 C C . GLU B 1 102 ? -6.656 9.133 -7.598 1 98.88 102 GLU B C 1
ATOM 2117 O O . GLU B 1 102 ? -7.875 9.172 -7.426 1 98.88 102 GLU B O 1
ATOM 2122 N N . LEU B 1 103 ? -5.754 9.32 -6.641 1 98.94 103 LEU B N 1
ATOM 2123 C CA . LEU B 1 103 ? -6.121 9.742 -5.293 1 98.94 103 LEU B CA 1
ATOM 2124 C C . LEU B 1 103 ? -5.707 11.188 -5.039 1 98.94 103 LEU B C 1
ATOM 2126 O O . LEU B 1 103 ? -4.613 11.602 -5.43 1 98.94 103 LEU B O 1
ATOM 2130 N N . GLU B 1 104 ? -6.562 11.914 -4.496 1 98.94 104 GLU B N 1
ATOM 2131 C CA . GLU B 1 104 ? -6.203 13.172 -3.848 1 98.94 104 GLU B CA 1
ATOM 2132 C C . GLU B 1 104 ? -6.102 13 -2.334 1 98.94 104 GLU B C 1
ATOM 2134 O O . GLU B 1 104 ? -7.043 12.523 -1.693 1 98.94 104 GLU B O 1
ATOM 2139 N N . VAL B 1 105 ? -4.941 13.43 -1.762 1 98.94 105 VAL B N 1
ATOM 2140 C CA . VAL B 1 105 ? -4.75 13.266 -0.325 1 98.94 105 VAL B CA 1
ATOM 2141 C C . VAL B 1 105 ? -4.238 14.57 0.28 1 98.94 105 VAL B C 1
ATOM 2143 O O . VAL B 1 105 ? -3.639 15.391 -0.417 1 98.94 105 VAL B O 1
ATOM 2146 N N . ILE B 1 106 ? -4.527 14.75 1.504 1 98.94 106 ILE B N 1
ATOM 2147 C CA . ILE B 1 106 ? -3.906 15.789 2.318 1 98.94 106 ILE B CA 1
ATOM 2148 C C . ILE B 1 106 ? -3.145 15.148 3.477 1 98.94 106 ILE B C 1
ATOM 2150 O O . ILE B 1 106 ? -3.729 14.422 4.285 1 98.94 106 ILE B O 1
ATOM 2154 N N . ALA B 1 107 ? -1.868 15.375 3.516 1 98.94 107 ALA B N 1
ATOM 2155 C CA . ALA B 1 107 ? -1.016 14.891 4.598 1 98.94 107 ALA B CA 1
ATOM 2156 C C . ALA B 1 107 ? -0.761 15.984 5.629 1 98.94 107 ALA B C 1
ATOM 2158 O O . ALA B 1 107 ? -0.671 17.172 5.285 1 98.94 107 ALA B O 1
ATOM 2159 N N . HIS B 1 108 ? -0.642 15.586 6.859 1 98.94 108 HIS B N 1
ATOM 2160 C CA . HIS B 1 108 ? -0.347 16.469 7.988 1 98.94 108 HIS B CA 1
ATOM 2161 C C . HIS B 1 108 ? 0.915 16.016 8.719 1 98.94 108 HIS B C 1
ATOM 2163 O O . HIS B 1 108 ? 0.842 15.516 9.844 1 98.94 108 HIS B O 1
ATOM 2169 N N . PRO B 1 109 ? 2.096 16.203 8.109 1 98.88 109 PRO B N 1
ATOM 2170 C CA . PRO B 1 109 ? 3.33 15.766 8.758 1 98.88 109 PRO B CA 1
ATOM 2171 C C . PRO B 1 109 ? 3.59 16.484 10.086 1 98.88 109 PRO B C 1
ATOM 2173 O O . PRO B 1 109 ? 3.117 17.609 10.281 1 98.88 109 PRO B O 1
ATOM 2176 N N . TYR B 1 110 ? 4.398 15.797 10.945 1 98.81 110 TYR B N 1
ATOM 2177 C CA . TYR B 1 110 ? 4.586 16.344 12.289 1 98.81 110 TYR B CA 1
ATOM 2178 C C . TYR B 1 110 ? 5.992 16.047 12.805 1 98.81 110 TYR B C 1
ATOM 2180 O O . TYR B 1 110 ? 6.703 15.219 12.242 1 98.81 110 TYR B O 1
ATOM 2188 N N . VAL B 1 111 ? 6.398 16.781 13.82 1 98.5 111 VAL B N 1
ATOM 2189 C CA . VAL B 1 111 ? 7.648 16.547 14.531 1 98.5 111 VAL B CA 1
ATOM 2190 C C . VAL B 1 111 ? 7.363 16.328 16.016 1 98.5 111 VAL B C 1
ATOM 2192 O O . VAL B 1 111 ? 6.344 16.781 16.531 1 98.5 111 VAL B O 1
ATOM 2195 N N . GLY B 1 112 ? 8.188 15.539 16.688 1 96.5 112 GLY B N 1
ATOM 2196 C CA . GLY B 1 112 ? 8 15.32 18.109 1 96.5 112 GLY B CA 1
ATOM 2197 C C . GLY B 1 112 ? 6.648 14.719 18.453 1 96.5 112 GLY B C 1
ATOM 2198 O O . GLY B 1 112 ? 6.195 13.789 17.781 1 96.5 112 GLY B O 1
ATOM 2199 N N . PRO B 1 113 ? 6.043 15.109 19.703 1 95.62 113 PRO B N 1
ATOM 2200 C CA . PRO B 1 113 ? 4.734 14.57 20.094 1 95.62 113 PRO B CA 1
ATOM 2201 C C . PRO B 1 113 ? 3.602 15.086 19.219 1 95.62 113 PRO B C 1
ATOM 2203 O O . PRO B 1 113 ? 2.666 15.727 19.703 1 95.62 113 PRO B O 1
ATOM 2206 N N . HIS B 1 114 ? 3.707 14.852 17.922 1 97.12 114 HIS B N 1
ATOM 2207 C CA . HIS B 1 114 ? 2.689 15.078 16.891 1 97.12 114 HIS B CA 1
ATOM 2208 C C . HIS B 1 114 ? 2.416 16.562 16.719 1 97.12 114 HIS B C 1
ATOM 2210 O O . HIS B 1 114 ? 1.26 16.984 16.625 1 97.12 114 HIS B O 1
ATOM 2216 N N . ASN B 1 115 ? 3.543 17.359 16.781 1 98.38 115 ASN B N 1
ATOM 2217 C CA . ASN B 1 115 ? 3.422 18.75 16.375 1 98.38 115 ASN B CA 1
ATOM 2218 C C . ASN B 1 115 ? 3.34 18.891 14.852 1 98.38 115 ASN B C 1
ATOM 2220 O O . ASN B 1 115 ? 4.359 18.844 14.164 1 98.38 115 ASN B O 1
ATOM 2224 N N . THR B 1 116 ? 2.156 19.172 14.32 1 98.75 116 THR B N 1
ATOM 2225 C CA . THR B 1 116 ? 1.942 19.25 12.875 1 98.75 116 THR B CA 1
ATOM 2226 C C . THR B 1 116 ? 2.707 20.438 12.289 1 98.75 116 THR B C 1
ATOM 2228 O O . THR B 1 116 ? 2.643 21.547 12.82 1 98.75 116 THR B O 1
ATOM 2231 N N . VAL B 1 117 ? 3.389 20.172 11.273 1 98.75 117 VAL B N 1
ATOM 2232 C CA . VAL B 1 117 ? 4.215 21.219 10.703 1 98.75 117 VAL B CA 1
ATOM 2233 C C . VAL B 1 117 ? 3.473 21.906 9.562 1 98.75 117 VAL B C 1
ATOM 2235 O O . VAL B 1 117 ? 3.734 23.062 9.242 1 98.75 117 VAL B O 1
ATOM 2238 N N . GLY B 1 118 ? 2.557 21.188 8.906 1 98.81 118 GLY B N 1
ATOM 2239 C CA . GLY B 1 118 ? 1.839 21.766 7.777 1 98.81 118 GLY B CA 1
ATOM 2240 C C . GLY B 1 118 ? 0.835 20.812 7.164 1 98.81 118 GLY B C 1
ATOM 2241 O O . GLY B 1 118 ? 0.661 19.688 7.652 1 98.81 118 GLY B O 1
ATOM 2242 N N . ASP B 1 119 ? 0.085 21.297 6.184 1 98.94 119 ASP B N 1
ATOM 2243 C CA . ASP B 1 119 ? -0.801 20.531 5.316 1 98.94 119 ASP B CA 1
ATOM 2244 C C . ASP B 1 119 ? -0.268 20.484 3.887 1 98.94 119 ASP B C 1
ATOM 2246 O O . ASP B 1 119 ? 0.01 21.531 3.291 1 98.94 119 ASP B O 1
ATOM 2250 N N . ASP B 1 120 ? -0.176 19.359 3.445 1 98.94 120 ASP B N 1
ATOM 2251 C CA . ASP B 1 120 ? 0.38 19.156 2.109 1 98.94 120 ASP B CA 1
ATOM 2252 C C . ASP B 1 120 ? -0.57 18.344 1.232 1 98.94 120 ASP B C 1
ATOM 2254 O O . ASP B 1 120 ? -0.973 17.25 1.603 1 98.94 120 ASP B O 1
ATOM 2258 N N . ARG B 1 121 ? -0.922 18.828 0.114 1 98.94 121 ARG B N 1
ATOM 2259 C CA . ARG B 1 121 ? -1.809 18.172 -0.84 1 98.94 121 ARG B CA 1
ATOM 2260 C C . ARG B 1 121 ? -1.012 17.391 -1.886 1 98.94 121 ARG B C 1
ATOM 2262 O O . ARG B 1 121 ? -0.005 17.891 -2.396 1 98.94 121 ARG B O 1
ATOM 2269 N N . MET B 1 122 ? -1.487 16.219 -2.24 1 98.94 122 MET B N 1
ATOM 2270 C CA . MET B 1 122 ? -0.839 15.422 -3.279 1 98.94 122 MET B CA 1
ATOM 2271 C C . MET B 1 122 ? -1.874 14.742 -4.168 1 98.94 122 MET B C 1
ATOM 2273 O O . MET B 1 122 ? -2.945 14.359 -3.697 1 98.94 122 MET B O 1
ATOM 2277 N N . ILE B 1 123 ? -1.547 14.602 -5.43 1 98.94 123 ILE B N 1
ATOM 2278 C CA . ILE B 1 123 ? -2.244 13.727 -6.371 1 98.94 123 ILE B CA 1
ATOM 2279 C C . ILE B 1 123 ? -1.406 12.484 -6.637 1 98.94 123 ILE B C 1
ATOM 2281 O O . ILE B 1 123 ? -0.272 12.578 -7.109 1 98.94 123 ILE B O 1
ATOM 2285 N N . ILE B 1 124 ? -1.979 11.336 -6.289 1 98.94 124 ILE B N 1
ATOM 2286 C CA . ILE B 1 124 ? -1.264 10.07 -6.391 1 98.94 124 ILE B CA 1
ATOM 2287 C C . ILE B 1 124 ? -1.988 9.148 -7.367 1 98.94 124 ILE B C 1
ATOM 2289 O O . ILE B 1 124 ? -3.207 8.977 -7.285 1 98.94 124 ILE B O 1
ATOM 2293 N N . GLU B 1 125 ? -1.249 8.625 -8.281 1 98.94 125 GLU B N 1
ATOM 2294 C CA . GLU B 1 125 ? -1.816 7.66 -9.227 1 98.94 125 GLU B CA 1
ATOM 2295 C C . GLU B 1 125 ? -1.294 6.254 -8.953 1 98.94 125 GLU B C 1
ATOM 2297 O O . GLU B 1 125 ? -0.088 6.051 -8.789 1 98.94 125 GLU B O 1
ATOM 2302 N N . THR B 1 126 ? -2.223 5.305 -8.82 1 98.88 126 THR B N 1
ATOM 2303 C CA . THR B 1 126 ? -1.874 3.895 -8.672 1 98.88 126 THR B CA 1
ATOM 2304 C C . THR B 1 126 ? -2.221 3.115 -9.938 1 98.88 126 THR B C 1
ATOM 2306 O O . THR B 1 126 ? -3.172 3.457 -10.641 1 98.88 126 THR B O 1
ATOM 2309 N N . GLY B 1 127 ? -1.415 2.084 -10.195 1 98.81 127 GLY B N 1
ATOM 2310 C CA . GLY B 1 127 ? -1.645 1.23 -11.352 1 98.81 127 GLY B CA 1
ATOM 2311 C C . GLY B 1 127 ? -1.767 -0.239 -10.992 1 98.81 127 GLY B C 1
ATOM 2312 O O . GLY B 1 127 ? -1.253 -0.676 -9.961 1 98.81 127 GLY B O 1
ATOM 2313 N N . GLY B 1 128 ? -2.346 -0.993 -11.859 1 98.5 128 GLY B N 1
ATOM 2314 C CA . GLY B 1 128 ? -2.686 -2.385 -11.609 1 98.5 128 GLY B CA 1
ATOM 2315 C C . GLY B 1 128 ? -1.471 -3.283 -11.484 1 98.5 128 GLY B C 1
ATOM 2316 O O . GLY B 1 128 ? -1.57 -4.402 -10.977 1 98.5 128 GLY B O 1
ATOM 2317 N N . LEU B 1 129 ? -0.327 -2.812 -11.992 1 98.38 129 LEU B N 1
ATOM 2318 C CA . LEU B 1 129 ? 0.886 -3.619 -11.914 1 98.38 129 LEU B CA 1
ATOM 2319 C C . LEU B 1 129 ? 1.729 -3.223 -10.703 1 98.38 129 LEU B C 1
ATOM 2321 O O . LEU B 1 129 ? 2.869 -3.67 -10.562 1 98.38 129 LEU B O 1
ATOM 2325 N N . GLY B 1 130 ? 1.158 -2.342 -9.883 1 98.69 130 GLY B N 1
ATOM 2326 C CA . GLY B 1 130 ? 1.808 -2.016 -8.625 1 98.69 130 GLY B CA 1
ATOM 2327 C C . GLY B 1 130 ? 2.508 -0.669 -8.648 1 98.69 130 GLY B C 1
ATOM 2328 O O . GLY B 1 130 ? 3.205 -0.311 -7.695 1 98.69 130 GLY B O 1
ATOM 2329 N N . SER B 1 131 ? 2.336 0.077 -9.703 1 98.69 131 SER B N 1
ATOM 2330 C CA . SER B 1 131 ? 2.986 1.381 -9.789 1 98.69 131 SER B CA 1
ATOM 2331 C C . SER B 1 131 ? 2.322 2.393 -8.859 1 98.69 131 SER B C 1
ATOM 2333 O O . SER B 1 131 ? 1.104 2.359 -8.672 1 98.69 131 SER B O 1
ATOM 2335 N N . VAL B 1 132 ? 3.064 3.273 -8.25 1 98.88 132 VAL B N 1
ATOM 2336 C CA . VAL B 1 132 ? 2.619 4.426 -7.48 1 98.88 132 VAL B CA 1
ATOM 2337 C C . VAL B 1 132 ? 3.377 5.676 -7.93 1 98.88 132 VAL B C 1
ATOM 2339 O O . VAL B 1 132 ? 4.609 5.719 -7.863 1 98.88 132 VAL B O 1
ATOM 2342 N N . GLU B 1 133 ? 2.658 6.617 -8.438 1 98.81 133 GLU B N 1
ATOM 2343 C CA . GLU B 1 133 ? 3.275 7.852 -8.906 1 98.81 133 GLU B CA 1
ATOM 2344 C C . GLU B 1 133 ? 2.658 9.07 -8.227 1 98.81 133 GLU B C 1
ATOM 2346 O O . GLU B 1 133 ? 1.438 9.242 -8.242 1 98.81 133 GLU B O 1
ATOM 2351 N N . ILE B 1 134 ? 3.443 9.898 -7.594 1 98.81 134 ILE B N 1
ATOM 2352 C CA . ILE B 1 134 ? 2.99 11.195 -7.109 1 98.81 134 ILE B CA 1
ATOM 2353 C C . ILE B 1 134 ? 2.996 12.203 -8.258 1 98.81 134 ILE B C 1
ATOM 2355 O O . ILE B 1 134 ? 4.059 12.688 -8.664 1 98.81 134 ILE B O 1
ATOM 2359 N N . LYS B 1 135 ? 1.861 12.586 -8.664 1 98.81 135 LYS B N 1
ATOM 2360 C CA . LYS B 1 135 ? 1.721 13.438 -9.844 1 98.81 135 LYS B CA 1
ATOM 2361 C C . LYS B 1 135 ? 1.885 14.906 -9.484 1 98.81 135 LYS B C 1
ATOM 2363 O O . LYS B 1 135 ? 2.303 15.711 -10.32 1 98.81 135 LYS B O 1
ATOM 2368 N N . LYS B 1 136 ? 1.493 15.289 -8.352 1 98.75 136 LYS B N 1
ATOM 2369 C CA . LYS B 1 136 ? 1.523 16.672 -7.879 1 98.75 136 LYS B CA 1
ATOM 2370 C C . LYS B 1 136 ? 1.744 16.734 -6.371 1 98.75 136 LYS B C 1
ATOM 2372 O O . LYS B 1 136 ? 1.222 15.898 -5.625 1 98.75 136 LYS B O 1
ATOM 2377 N N . PHE B 1 137 ? 2.539 17.594 -5.93 1 98.81 137 PHE B N 1
ATOM 2378 C CA . PHE B 1 137 ? 2.725 17.969 -4.535 1 98.81 137 PHE B CA 1
ATOM 2379 C C . PHE B 1 137 ? 2.525 19.469 -4.348 1 98.81 137 PHE B C 1
ATOM 2381 O O . PHE B 1 137 ? 3.1 20.281 -5.082 1 98.81 137 PHE B O 1
ATOM 2388 N N . GLU B 1 138 ? 1.704 19.828 -3.418 1 98.81 138 GLU B N 1
ATOM 2389 C CA . GLU B 1 138 ? 1.441 21.234 -3.123 1 98.81 138 GLU B CA 1
ATOM 2390 C C . GLU B 1 138 ? 1.39 21.484 -1.619 1 98.81 138 GLU B C 1
ATOM 2392 O O . GLU B 1 138 ? 0.541 20.922 -0.921 1 98.81 138 GLU B O 1
ATOM 2397 N N . HIS B 1 139 ? 2.309 22.297 -1.137 1 98.75 139 HIS B N 1
ATOM 2398 C CA . HIS B 1 139 ? 2.207 22.75 0.246 1 98.75 139 HIS B CA 1
ATOM 2399 C C . HIS B 1 139 ? 1.076 23.766 0.415 1 98.75 139 HIS B C 1
ATOM 2401 O O . HIS B 1 139 ? 1.058 24.797 -0.255 1 98.75 139 HIS B O 1
ATOM 2407 N N . ILE B 1 140 ? 0.172 23.516 1.368 1 98.75 140 ILE B N 1
ATOM 2408 C CA . ILE B 1 140 ? -1.048 24.312 1.483 1 98.75 140 ILE B CA 1
ATOM 2409 C C . ILE B 1 140 ? -0.922 25.281 2.65 1 98.75 140 ILE B C 1
ATOM 2411 O O . ILE B 1 140 ? -1.364 26.422 2.561 1 98.75 140 ILE B O 1
ATOM 2415 N N . LYS B 1 141 ? -0.424 24.797 3.693 1 98.56 141 LYS B N 1
ATOM 2416 C CA . LYS B 1 141 ? -0.427 25.594 4.918 1 98.56 141 LYS B CA 1
ATOM 2417 C C . LYS B 1 141 ? 0.714 25.188 5.844 1 98.56 141 LYS B C 1
ATOM 2419 O O . LYS B 1 141 ? 1.004 24 5.992 1 98.56 141 LYS B O 1
ATOM 2424 N N . SER B 1 142 ? 1.398 26.203 6.453 1 98.5 142 SER B N 1
ATOM 2425 C CA . SER B 1 142 ? 2.391 25.969 7.496 1 98.5 142 SER B CA 1
ATOM 2426 C C . SER B 1 142 ? 1.821 26.281 8.875 1 98.5 142 SER B C 1
ATOM 2428 O O . SER B 1 142 ? 1.037 27.219 9.039 1 98.5 142 SER B O 1
ATOM 2430 N N . TYR B 1 143 ? 2.281 25.5 9.812 1 98.38 143 TYR B N 1
ATOM 2431 C CA . TYR B 1 143 ? 1.898 25.766 11.195 1 98.38 143 TYR B CA 1
ATOM 2432 C C . TYR B 1 143 ? 3.113 26.125 12.039 1 98.38 143 TYR B C 1
ATOM 2434 O O . TYR B 1 143 ? 4.18 25.531 11.898 1 98.38 143 TYR B O 1
ATOM 2442 N N . GLN B 1 144 ? 2.877 27.125 12.922 1 97 144 GLN B N 1
ATOM 2443 C CA . GLN B 1 144 ? 3.961 27.516 13.82 1 97 144 GLN B CA 1
ATOM 2444 C C . GLN B 1 144 ? 4.254 26.422 14.836 1 97 144 GLN B C 1
ATOM 2446 O O . GLN B 1 144 ? 3.338 25.891 15.469 1 97 144 GLN B O 1
ATOM 2451 N N . LEU B 1 145 ? 5.539 26.109 14.984 1 97.94 145 LEU B N 1
ATOM 2452 C CA . LEU B 1 145 ? 5.961 25.109 15.953 1 97.94 145 LEU B CA 1
ATOM 2453 C C . LEU B 1 145 ? 6.059 25.703 17.344 1 97.94 145 LEU B C 1
ATOM 2455 O O . LEU B 1 145 ? 6.285 26.906 17.5 1 97.94 145 LEU B O 1
ATOM 2459 N N . PRO B 1 146 ? 5.855 24.828 18.344 1 97.25 146 PRO B N 1
ATOM 2460 C CA . PRO B 1 146 ? 6.078 25.328 19.703 1 97.25 146 PRO B CA 1
ATOM 2461 C C . PRO B 1 146 ? 7.52 25.781 19.938 1 97.25 146 PRO B C 1
ATOM 2463 O O . PRO B 1 146 ? 8.406 25.453 19.156 1 97.25 146 PRO B O 1
ATOM 2466 N N . TRP B 1 147 ? 7.723 26.516 21.016 1 96.94 147 TRP B N 1
ATOM 2467 C CA . TRP B 1 147 ? 9 27.172 21.266 1 96.94 147 TRP B CA 1
ATOM 2468 C C . TRP B 1 147 ? 10.141 26.156 21.312 1 96.94 147 TRP B C 1
ATOM 2470 O O . TRP B 1 147 ? 11.234 26.438 20.828 1 96.94 147 TRP B O 1
ATOM 2480 N N . ASN B 1 148 ? 9.93 24.969 21.859 1 97.25 148 ASN B N 1
ATOM 2481 C CA . ASN B 1 148 ? 10.977 23.984 22.062 1 97.25 148 ASN B CA 1
ATOM 2482 C C . ASN B 1 148 ? 11.32 23.25 20.766 1 97.25 148 ASN B C 1
ATOM 2484 O O . ASN B 1 148 ? 12.258 22.453 20.719 1 97.25 148 ASN B O 1
ATOM 2488 N N . TRP B 1 149 ? 10.602 23.531 19.672 1 97.44 149 TRP B N 1
ATOM 2489 C CA . TRP B 1 149 ? 10.875 22.938 18.375 1 97.44 149 TRP B CA 1
ATOM 2490 C C . TRP B 1 149 ? 11.273 24 17.359 1 97.44 149 TRP B C 1
ATOM 2492 O O . TRP B 1 149 ? 11.477 23.703 16.172 1 97.44 149 TRP B O 1
ATOM 2502 N N . GLN B 1 150 ? 11.438 25.203 17.719 1 96.94 150 GLN B N 1
ATOM 2503 C CA . GLN B 1 150 ? 11.773 26.297 16.812 1 96.94 150 GLN B CA 1
ATOM 2504 C C . GLN B 1 150 ? 13.203 26.172 16.312 1 96.94 150 GLN B C 1
ATOM 2506 O O . GLN B 1 150 ? 13.531 26.672 15.234 1 96.94 150 GLN B O 1
ATOM 2511 N N . HIS B 1 151 ? 14.055 25.453 17.031 1 97.38 151 HIS B N 1
ATOM 2512 C CA . HIS B 1 151 ? 15.469 25.328 16.688 1 97.38 151 HIS B CA 1
ATOM 2513 C C . HIS B 1 151 ? 15.656 24.562 15.391 1 97.38 151 HIS B C 1
ATOM 2515 O O . HIS B 1 151 ? 16.719 24.625 14.773 1 97.38 151 HIS B O 1
ATOM 2521 N N . ILE B 1 152 ? 14.664 23.844 14.961 1 98.31 152 ILE B N 1
ATOM 2522 C CA . ILE B 1 152 ? 14.867 23.016 13.773 1 98.31 152 ILE B CA 1
ATOM 2523 C C . ILE B 1 152 ? 14.484 23.812 12.523 1 98.31 152 ILE B C 1
ATOM 2525 O O . ILE B 1 152 ? 14.656 23.328 11.406 1 98.31 152 ILE B O 1
ATOM 2529 N N . VAL B 1 153 ? 13.906 24.969 12.688 1 98.19 153 VAL B N 1
ATOM 2530 C CA . VAL B 1 153 ? 13.43 25.766 11.555 1 98.19 153 VAL B CA 1
ATOM 2531 C C . VAL B 1 153 ? 14.602 26.516 10.922 1 98.19 153 VAL B C 1
ATOM 2533 O O . VAL B 1 153 ? 15.227 27.359 11.555 1 98.19 153 VAL B O 1
ATOM 2536 N N . LYS B 1 154 ? 14.914 26.188 9.672 1 97.81 154 LYS B N 1
ATOM 2537 C CA . LYS B 1 154 ? 15.961 26.875 8.914 1 97.81 154 LYS B CA 1
ATOM 2538 C C . LYS B 1 154 ? 15.461 28.203 8.367 1 97.81 154 LYS B C 1
ATOM 2540 O O . LYS B 1 154 ? 16.172 29.219 8.445 1 97.81 154 LYS B O 1
ATOM 2545 N N . LYS B 1 155 ? 14.312 28.219 7.812 1 96.31 155 LYS B N 1
ATOM 2546 C CA . LYS B 1 155 ? 13.633 29.359 7.223 1 96.31 155 LYS B CA 1
ATOM 2547 C C . LYS B 1 155 ? 12.133 29.109 7.082 1 96.31 155 LYS B C 1
ATOM 2549 O O . LYS B 1 155 ? 11.688 27.953 7.133 1 96.31 155 LYS B O 1
ATOM 2554 N N . PRO B 1 156 ? 11.398 30.172 6.945 1 93.44 156 PRO B N 1
ATOM 2555 C CA . PRO B 1 156 ? 9.945 30.016 6.824 1 93.44 156 PRO B CA 1
ATOM 2556 C C . PRO B 1 156 ? 9.539 29.312 5.531 1 93.44 156 PRO B C 1
ATOM 2558 O O . PRO B 1 156 ? 10.219 29.453 4.512 1 93.44 156 PRO B O 1
ATOM 2561 N N . TYR B 1 157 ? 8.414 28.578 5.66 1 90.69 157 TYR B N 1
ATOM 2562 C CA . TYR B 1 157 ? 7.875 27.875 4.512 1 90.69 157 TYR B CA 1
ATOM 2563 C C . TYR B 1 157 ? 6.367 28.078 4.406 1 90.69 157 TYR B C 1
ATOM 2565 O O . TYR B 1 157 ? 5.715 28.438 5.383 1 90.69 157 TYR B O 1
#

Secondary structure (DSSP, 8-state):
-------------------------------------------TT-HHHHHHHHHHHHHHHHHHHHHHHHHTTTBSS--B--GGGEEEEEEEESSSSSS-EEEEEEE--EETTTEE-EEEEEEEEE-TTS-EEEEEEEEEEE-PPPGGGGGGB-S--/-------------------------------------------TT-HHHHHHHHHHHHHHHHHHHHHHHHHTTTBSS--B--GGGEEEEEEEESSSSSS-EEEEEEE--EETTTEE-EEEEEEEEE-TTS-EEEEEEEEEEE-PPPGGGGGGB-S--